Protein AF-A0A2E7V6V3-F1 (afdb_monomer)

Foldseek 3Di:
DDDDDPDDPPPDPQPPWDWAAPDPQAEIETPSDALLDDDDPVVLVVVVVNCVVRVYYHYPPYDDDPVSVVVSVPSNHDADFDDPPQPPPDPDRRDDDDDQADPVRHGVVDDPPPDDADPLLLDPDHDPDDDDDDDDDDPDDPDDDDDRQLVVQVPDDPVVNVVLQPDKDKDAPQVVQVVVVDHDDPVVCVVRPIDIDRQWDQDPPPRGIGGHDD

pLDDT: mean 87.42, std 15.92, range [33.5, 98.69]

Structure (mmCIF, N/CA/C/O backbone):
data_AF-A0A2E7V6V3-F1
#
_entry.id   AF-A0A2E7V6V3-F1
#
loop_
_atom_site.group_PDB
_atom_site.id
_atom_site.type_symbol
_atom_site.label_atom_id
_atom_site.label_alt_id
_atom_site.label_comp_id
_atom_site.label_asym_id
_atom_site.label_entity_id
_atom_site.label_seq_id
_atom_site.pdbx_PDB_ins_code
_atom_site.Cartn_x
_atom_site.Cartn_y
_atom_site.Cartn_z
_atom_site.occupancy
_atom_site.B_iso_or_equiv
_atom_site.auth_seq_id
_atom_site.auth_comp_id
_atom_site.auth_asym_id
_atom_site.auth_atom_id
_atom_site.pdbx_PDB_model_num
ATOM 1 N N . MET A 1 1 ? 4.979 16.805 -65.342 1.00 43.41 1 MET A N 1
ATOM 2 C CA . MET A 1 1 ? 4.529 17.595 -64.177 1.00 43.41 1 MET A CA 1
ATOM 3 C C . MET A 1 1 ? 4.042 16.588 -63.145 1.00 43.41 1 MET A C 1
ATOM 5 O O . MET A 1 1 ? 3.123 15.841 -63.448 1.00 43.41 1 MET A O 1
ATOM 9 N N . GLN A 1 2 ? 4.795 16.418 -62.056 1.00 33.50 2 GLN A N 1
ATOM 10 C CA . GLN A 1 2 ? 4.621 15.343 -61.071 1.00 33.50 2 GLN A CA 1
ATOM 11 C C . GLN A 1 2 ? 3.330 15.530 -60.266 1.00 33.50 2 GLN A C 1
ATOM 13 O O . GLN A 1 2 ? 3.084 16.613 -59.745 1.00 33.50 2 GLN A O 1
ATOM 18 N N . LEU A 1 3 ? 2.544 14.460 -60.140 1.00 37.16 3 LEU A N 1
ATOM 19 C CA . LEU A 1 3 ? 1.481 14.348 -59.145 1.00 37.16 3 LEU A CA 1
ATOM 20 C C . LEU A 1 3 ? 2.129 13.880 -57.838 1.00 37.16 3 LEU A C 1
ATOM 22 O O . LEU A 1 3 ? 2.679 12.781 -57.771 1.00 37.16 3 LEU A O 1
ATOM 26 N N . GLN A 1 4 ? 2.129 14.748 -56.830 1.00 37.00 4 GLN A N 1
ATOM 27 C CA . GLN A 1 4 ? 2.545 14.410 -55.474 1.00 37.00 4 GLN A CA 1
ATOM 28 C C . GLN A 1 4 ? 1.433 13.586 -54.815 1.00 37.00 4 GLN A C 1
ATOM 30 O O . GLN A 1 4 ? 0.342 14.094 -54.575 1.00 37.00 4 GLN A O 1
ATOM 35 N N . ASN A 1 5 ? 1.719 12.317 -54.521 1.00 36.66 5 ASN A N 1
ATOM 36 C CA . ASN A 1 5 ? 0.924 11.525 -53.589 1.00 36.66 5 ASN A CA 1
ATOM 37 C C . ASN A 1 5 ? 1.325 11.927 -52.168 1.00 36.66 5 ASN A C 1
ATOM 39 O O . ASN A 1 5 ? 2.397 11.564 -51.687 1.00 36.66 5 ASN A O 1
ATOM 43 N N . SER A 1 6 ? 0.467 12.701 -51.514 1.00 36.59 6 SER A N 1
ATOM 44 C CA . SER A 1 6 ? 0.539 12.968 -50.082 1.00 36.59 6 SER A CA 1
ATOM 45 C C . SER A 1 6 ? -0.051 11.770 -49.343 1.00 36.59 6 SER A C 1
ATOM 47 O O . SER A 1 6 ? -1.258 11.692 -49.133 1.00 36.59 6 SER A O 1
ATOM 49 N N . THR A 1 7 ? 0.791 10.807 -48.982 1.00 38.09 7 THR A N 1
ATOM 50 C CA . THR A 1 7 ? 0.411 9.770 -48.022 1.00 38.09 7 THR A CA 1
ATOM 51 C C . THR A 1 7 ? 0.441 10.412 -46.641 1.00 38.09 7 THR A C 1
ATOM 53 O O . THR A 1 7 ? 1.506 10.626 -46.068 1.00 38.09 7 THR A O 1
ATOM 56 N N . THR A 1 8 ? -0.722 10.788 -46.122 1.00 37.19 8 THR A N 1
ATOM 57 C CA . THR A 1 8 ? -0.895 11.053 -44.696 1.00 37.19 8 THR A CA 1
ATOM 58 C C . THR A 1 8 ? -0.655 9.735 -43.967 1.00 37.19 8 THR A C 1
ATOM 60 O O . THR A 1 8 ? -1.486 8.829 -44.023 1.00 37.19 8 THR A O 1
ATOM 63 N N . GLU A 1 9 ? 0.501 9.604 -43.317 1.00 39.53 9 GLU A N 1
ATOM 64 C CA . GLU A 1 9 ? 0.701 8.591 -42.286 1.00 39.53 9 GLU A CA 1
ATOM 65 C C . GLU A 1 9 ? -0.319 8.860 -41.179 1.00 39.53 9 GLU A C 1
ATOM 67 O O . GLU A 1 9 ? -0.217 9.819 -40.413 1.00 39.53 9 GLU A O 1
ATOM 72 N N . ILE A 1 10 ? -1.360 8.032 -41.141 1.00 42.78 10 ILE A N 1
ATOM 73 C CA . ILE A 1 10 ? -2.254 7.934 -39.998 1.00 42.78 10 ILE A CA 1
ATOM 74 C C . ILE A 1 10 ? -1.400 7.296 -38.908 1.00 42.78 10 ILE A C 1
ATOM 76 O O . ILE A 1 10 ? -1.192 6.084 -38.913 1.00 42.78 10 ILE A O 1
ATOM 80 N N . GLY A 1 11 ? -0.835 8.128 -38.030 1.00 37.38 11 GLY A N 1
ATOM 81 C CA . GLY A 1 11 ? -0.187 7.653 -36.818 1.00 37.38 11 GLY A CA 1
ATOM 82 C C . GLY A 1 11 ? -1.140 6.694 -36.116 1.00 37.38 11 GLY A C 1
ATOM 83 O O . GLY A 1 11 ? -2.297 7.043 -35.869 1.00 37.38 11 GLY A O 1
ATOM 84 N N . SER A 1 12 ? -0.679 5.467 -35.879 1.00 38.66 12 SER A N 1
ATOM 85 C CA . SER A 1 12 ? -1.413 4.468 -35.112 1.00 38.66 12 SER A CA 1
ATOM 86 C C . SER A 1 12 ? -1.969 5.130 -33.848 1.00 38.66 12 SER A C 1
ATOM 88 O O . SER A 1 12 ? -1.211 5.837 -33.177 1.00 38.66 12 SER A O 1
ATOM 90 N N . PRO A 1 13 ? -3.261 4.962 -33.515 1.00 39.56 13 PRO A N 1
ATOM 91 C CA . PRO A 1 13 ? -3.781 5.513 -32.276 1.00 39.56 13 PRO A CA 1
ATOM 92 C C . PRO A 1 13 ? -2.947 4.923 -31.140 1.00 39.56 13 PRO A C 1
ATOM 94 O O . PRO A 1 13 ? -2.836 3.700 -31.027 1.00 39.56 13 PRO A O 1
ATOM 97 N N . ASN A 1 14 ? -2.330 5.782 -30.322 1.00 49.66 14 ASN A N 1
ATOM 98 C CA . ASN A 1 14 ? -1.879 5.348 -29.005 1.00 49.66 14 ASN A CA 1
ATOM 99 C C . ASN A 1 14 ? -3.067 4.610 -28.372 1.00 49.66 14 ASN A C 1
ATOM 101 O O . ASN A 1 14 ? -4.172 5.162 -28.415 1.00 49.66 14 ASN A O 1
ATOM 105 N N . PRO A 1 15 ? -2.897 3.381 -27.855 1.00 56.66 15 PRO A N 1
ATOM 106 C CA . PRO A 1 15 ? -3.992 2.716 -27.171 1.00 56.66 15 PRO A CA 1
ATOM 107 C C . PRO A 1 15 ? -4.488 3.661 -26.076 1.00 56.66 15 PRO A C 1
ATOM 109 O O . PRO A 1 15 ? -3.698 4.159 -25.272 1.00 56.66 15 PRO A O 1
ATOM 112 N N . GLU A 1 16 ? -5.776 3.990 -26.114 1.00 79.00 16 GLU A N 1
ATOM 113 C CA . GLU A 1 16 ? -6.386 4.884 -25.137 1.00 79.00 16 GLU A CA 1
ATOM 114 C C . GLU A 1 16 ? -6.159 4.285 -23.743 1.00 79.00 16 GLU A C 1
ATOM 116 O O . GLU A 1 16 ? -6.477 3.115 -23.498 1.00 79.00 16 GLU A O 1
ATOM 121 N N . THR A 1 17 ? -5.526 5.051 -22.848 1.00 88.25 17 THR A N 1
ATOM 122 C CA . THR A 1 17 ? -5.272 4.579 -21.485 1.00 88.25 17 THR A CA 1
ATOM 123 C C . THR A 1 17 ? -6.610 4.268 -20.832 1.00 88.25 17 THR A C 1
ATOM 125 O O . THR A 1 17 ? -7.500 5.109 -20.793 1.00 88.25 17 THR A O 1
ATOM 128 N N . THR A 1 18 ? -6.762 3.040 -20.345 1.00 94.00 18 THR A N 1
ATOM 129 C CA . THR A 1 18 ? -8.019 2.562 -19.765 1.00 94.00 18 THR A CA 1
ATOM 130 C C . THR A 1 18 ? -7.786 2.122 -18.329 1.00 94.00 18 THR A C 1
ATOM 132 O O . THR A 1 18 ? -6.801 1.444 -18.037 1.00 94.00 18 THR A O 1
ATOM 135 N N . ILE A 1 19 ? -8.710 2.488 -17.436 1.00 96.69 19 ILE A N 1
ATOM 136 C CA . ILE A 1 19 ? -8.664 2.145 -16.012 1.00 96.69 19 ILE A CA 1
ATOM 137 C C . ILE A 1 19 ? -9.877 1.282 -15.664 1.00 96.69 19 ILE A C 1
ATOM 139 O O . ILE A 1 19 ? -11.009 1.771 -15.626 1.00 96.69 19 ILE A O 1
ATOM 143 N N . LEU A 1 20 ? -9.641 -0.001 -15.395 1.00 97.12 20 LEU A N 1
ATOM 144 C CA . LEU A 1 20 ? -10.683 -0.996 -15.142 1.00 97.12 20 LEU A CA 1
ATOM 145 C C . LEU A 1 20 ? -10.668 -1.436 -13.671 1.00 97.12 20 LEU A C 1
ATOM 147 O O . LEU A 1 20 ? -9.625 -1.875 -13.191 1.00 97.12 20 LEU A O 1
ATOM 151 N N . PRO A 1 21 ? -11.784 -1.347 -12.924 1.00 97.81 21 PRO A N 1
ATOM 152 C CA . PRO A 1 21 ? -11.838 -1.837 -11.547 1.00 97.81 21 PRO A CA 1
ATOM 153 C C . PRO A 1 21 ? -11.528 -3.336 -11.458 1.00 97.81 21 PRO A C 1
ATOM 155 O O . PRO A 1 21 ? -12.064 -4.127 -12.231 1.00 97.81 21 PRO A O 1
ATOM 158 N N . LEU A 1 22 ? -10.711 -3.729 -10.479 1.00 96.75 22 LEU A N 1
ATOM 159 C CA . LEU A 1 22 ? -10.418 -5.139 -10.181 1.00 96.75 22 LEU A CA 1
ATOM 160 C C . LEU A 1 22 ? -11.432 -5.748 -9.208 1.00 96.75 22 LEU A C 1
ATOM 162 O O . LEU A 1 22 ? -11.653 -6.956 -9.205 1.00 96.75 22 LEU A O 1
ATOM 166 N N . SER A 1 23 ? -12.042 -4.918 -8.363 1.00 95.50 23 SER A N 1
ATOM 167 C CA . SER A 1 23 ? -13.119 -5.318 -7.462 1.00 95.50 23 SER A CA 1
ATOM 168 C C . SER A 1 23 ? -14.007 -4.123 -7.121 1.00 95.50 23 SER A C 1
ATOM 170 O O . SER A 1 23 ? -13.667 -2.975 -7.409 1.00 95.50 23 SER A O 1
ATOM 172 N N . GLU A 1 24 ? -15.133 -4.386 -6.459 1.00 93.12 24 GLU A N 1
ATOM 173 C CA . GLU A 1 24 ? -16.013 -3.330 -5.945 1.00 93.12 24 GLU A CA 1
ATOM 174 C C . GLU A 1 24 ? -15.374 -2.523 -4.806 1.00 93.12 24 GLU A C 1
ATOM 176 O O . GLU A 1 24 ? -15.716 -1.359 -4.603 1.00 93.12 24 GLU A O 1
ATOM 181 N N . LEU A 1 25 ? -14.4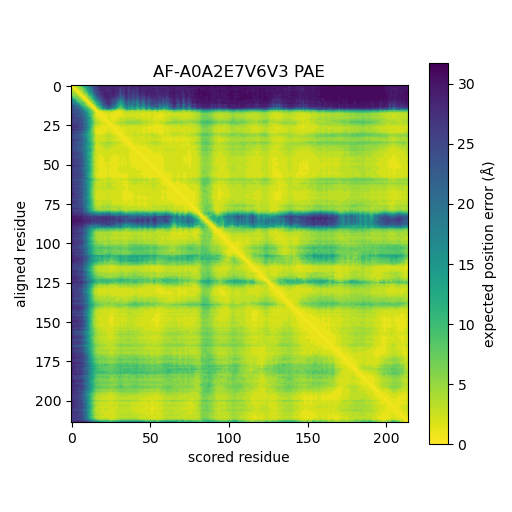53 -3.132 -4.049 1.00 94.25 25 LEU A N 1
ATOM 182 C CA . LEU A 1 25 ? -13.918 -2.542 -2.823 1.00 94.25 25 LEU A CA 1
ATOM 183 C C . LEU A 1 25 ? -12.608 -1.791 -3.037 1.00 94.25 25 LEU A C 1
ATOM 185 O O . LEU A 1 25 ? -12.370 -0.813 -2.336 1.00 94.25 25 LEU A O 1
ATOM 189 N N . MET A 1 26 ? -11.736 -2.253 -3.932 1.00 97.25 26 MET A N 1
ATOM 190 C CA . MET A 1 26 ? -10.448 -1.615 -4.222 1.00 97.25 26 MET A CA 1
ATOM 191 C C . MET A 1 26 ? -9.782 -2.201 -5.472 1.00 97.25 26 MET A C 1
ATOM 193 O O . MET A 1 26 ? -10.167 -3.261 -5.965 1.00 97.25 26 MET A O 1
ATOM 197 N N . GLY A 1 27 ? -8.717 -1.548 -5.926 1.00 98.25 27 GLY A N 1
ATOM 198 C CA . GLY A 1 27 ? -7.899 -2.015 -7.035 1.00 98.25 27 GLY A CA 1
ATOM 199 C C . GLY A 1 27 ? -8.457 -1.612 -8.394 1.00 98.25 27 GLY A C 1
ATOM 200 O O . GLY A 1 27 ? -9.650 -1.753 -8.663 1.00 98.25 27 GLY A O 1
ATOM 201 N N . ALA A 1 28 ? -7.575 -1.154 -9.272 1.00 98.38 28 ALA A N 1
ATOM 202 C CA . ALA A 1 28 ? -7.857 -1.027 -10.691 1.00 98.38 28 ALA A CA 1
ATOM 203 C C . ALA A 1 28 ? -6.639 -1.426 -11.523 1.00 98.38 28 ALA A C 1
ATOM 205 O O . ALA A 1 28 ? -5.495 -1.227 -11.118 1.00 98.38 28 ALA A O 1
ATOM 206 N N . GLU A 1 29 ? -6.898 -1.991 -12.690 1.00 97.88 29 GLU A N 1
ATOM 207 C CA . GLU A 1 29 ? -5.911 -2.266 -13.718 1.00 97.88 29 GLU A CA 1
ATOM 208 C C . GLU A 1 29 ? -5.803 -1.066 -14.659 1.00 97.88 29 GLU A C 1
ATOM 210 O O . GLU A 1 29 ? -6.819 -0.504 -15.069 1.00 97.88 29 GLU A O 1
ATOM 215 N N . VAL A 1 30 ? -4.573 -0.673 -14.988 1.00 97.00 30 VAL A N 1
ATOM 216 C CA . VAL A 1 30 ? -4.270 0.397 -15.942 1.00 97.00 30 VAL A CA 1
ATOM 217 C C . VAL A 1 30 ? -3.642 -0.227 -17.185 1.00 97.00 30 VAL A C 1
ATOM 219 O O . VAL A 1 30 ? -2.579 -0.849 -17.108 1.00 97.00 30 VAL A O 1
ATOM 222 N N . ILE A 1 31 ? -4.309 -0.060 -18.326 1.00 94.62 31 ILE A N 1
ATOM 223 C CA . ILE A 1 31 ? -3.962 -0.675 -19.613 1.00 94.62 31 ILE A CA 1
ATOM 224 C C . ILE A 1 31 ? -3.620 0.421 -20.625 1.00 94.62 31 ILE A C 1
ATOM 226 O O . ILE A 1 31 ? -4.201 1.505 -20.593 1.00 94.62 31 ILE A O 1
ATOM 230 N N . GLY A 1 32 ? -2.697 0.126 -21.544 1.00 90.50 32 GLY A N 1
ATOM 231 C CA . GLY A 1 32 ? -2.358 1.022 -22.655 1.00 90.50 32 GLY A CA 1
ATOM 232 C C . GLY A 1 32 ? -1.372 2.132 -22.289 1.00 90.50 32 GLY A C 1
ATOM 233 O O . GLY A 1 32 ? -1.218 3.080 -23.050 1.00 90.50 32 GLY A O 1
ATOM 234 N N . LEU A 1 33 ? -0.696 2.018 -21.141 1.00 92.81 33 LEU A N 1
ATOM 235 C CA . LEU A 1 33 ? 0.287 2.992 -20.678 1.00 92.81 33 LEU A CA 1
ATOM 236 C C . LEU A 1 33 ? 1.702 2.403 -20.701 1.00 92.81 33 LEU A C 1
ATOM 238 O O . LEU A 1 33 ? 1.930 1.314 -20.182 1.00 92.81 33 LEU A O 1
ATOM 242 N N . ASN A 1 34 ? 2.659 3.135 -21.272 1.00 94.19 34 ASN A N 1
ATOM 243 C CA . ASN A 1 34 ? 4.083 2.808 -21.199 1.00 94.19 34 ASN A CA 1
ATOM 244 C C . ASN A 1 34 ? 4.735 3.650 -20.096 1.00 94.19 34 ASN A C 1
ATOM 246 O O . ASN A 1 34 ? 4.882 4.859 -20.262 1.00 94.19 34 ASN A O 1
ATOM 250 N N . LEU A 1 35 ? 5.138 3.023 -18.986 1.00 96.12 35 LEU A N 1
ATOM 251 C CA . LEU A 1 35 ? 5.695 3.751 -17.837 1.00 96.12 35 LEU A CA 1
ATOM 252 C C . LEU A 1 35 ? 7.137 4.239 -18.049 1.00 96.12 35 LEU A C 1
ATOM 254 O O . LEU A 1 35 ? 7.646 4.981 -17.212 1.00 96.12 35 LEU A O 1
ATOM 258 N N . ARG A 1 36 ? 7.797 3.846 -19.148 1.00 96.31 36 ARG A N 1
ATOM 259 C CA . ARG A 1 36 ? 9.127 4.363 -19.515 1.00 96.31 36 ARG A CA 1
ATOM 260 C C . ARG A 1 36 ? 9.076 5.803 -20.022 1.00 96.31 36 ARG A C 1
ATOM 262 O O . ARG A 1 36 ? 10.087 6.496 -19.992 1.00 96.31 36 ARG A O 1
ATOM 269 N N . GLU A 1 37 ? 7.910 6.249 -20.486 1.00 93.50 37 GLU A N 1
ATOM 270 C CA . GLU A 1 37 ? 7.732 7.586 -21.041 1.00 93.50 37 GLU A CA 1
ATOM 271 C C . GLU A 1 37 ? 7.219 8.571 -19.979 1.00 93.50 37 GLU A C 1
ATOM 273 O O . GLU A 1 37 ? 6.386 8.212 -19.137 1.00 93.50 37 GLU A O 1
ATOM 278 N N . PRO A 1 38 ? 7.657 9.843 -20.016 1.00 94.31 38 PRO A N 1
ATOM 279 C CA . PRO A 1 38 ? 7.080 10.884 -19.180 1.00 94.31 38 PRO A CA 1
ATOM 280 C C . PRO A 1 38 ? 5.580 11.041 -19.440 1.00 94.31 38 PRO A C 1
ATOM 282 O O . PRO A 1 38 ? 5.126 11.150 -20.581 1.00 94.31 38 PRO A O 1
ATOM 285 N N . LEU A 1 39 ? 4.800 11.125 -18.367 1.00 95.38 39 LEU A N 1
ATOM 286 C CA . LEU A 1 39 ? 3.364 11.319 -18.458 1.00 95.38 39 LEU A CA 1
ATOM 287 C C . LEU A 1 39 ? 3.026 12.785 -18.732 1.00 95.38 39 LEU A C 1
ATOM 289 O O . LEU A 1 39 ? 3.588 13.713 -18.137 1.00 95.38 39 LEU A O 1
ATOM 293 N N . THR A 1 40 ? 2.010 13.006 -19.565 1.00 95.62 40 THR A N 1
ATOM 294 C CA . THR A 1 40 ? 1.382 14.326 -19.667 1.00 95.62 40 THR A CA 1
ATOM 295 C C . THR A 1 40 ? 0.750 14.711 -18.326 1.00 95.62 40 THR A C 1
ATOM 297 O O . THR A 1 40 ? 0.373 13.856 -17.523 1.00 95.62 40 THR A O 1
ATOM 300 N N . ASN A 1 41 ? 0.583 16.011 -18.069 1.00 95.81 41 ASN A N 1
ATOM 301 C CA . ASN A 1 41 ? -0.071 16.465 -16.836 1.00 95.81 41 ASN A CA 1
ATOM 302 C C . ASN A 1 41 ? -1.497 15.906 -16.690 1.00 95.81 41 ASN A C 1
ATOM 304 O O . ASN A 1 41 ? -1.886 15.551 -15.583 1.00 95.81 41 ASN A O 1
ATOM 308 N N . ALA A 1 42 ? -2.233 15.770 -17.799 1.00 95.25 42 ALA A N 1
ATOM 309 C CA . ALA A 1 42 ? -3.566 15.175 -17.799 1.00 95.25 42 ALA A CA 1
ATOM 310 C C . ALA A 1 42 ? -3.538 13.715 -17.318 1.00 95.25 42 ALA A C 1
ATOM 312 O O . ALA A 1 42 ? -4.268 13.374 -16.390 1.00 95.25 42 ALA A O 1
ATOM 313 N N . LEU A 1 43 ? -2.637 12.890 -17.868 1.00 95.31 43 LEU A N 1
ATOM 314 C CA . LEU A 1 43 ? -2.496 11.487 -17.462 1.00 95.31 43 LEU A CA 1
ATOM 315 C C . LEU A 1 43 ? -2.011 11.345 -16.016 1.00 95.31 43 LEU A C 1
ATOM 317 O O . LEU A 1 43 ? -2.516 10.496 -15.289 1.00 95.31 43 LEU A O 1
ATOM 321 N N . LYS A 1 44 ? -1.083 12.196 -15.552 1.00 96.31 44 LYS A N 1
ATOM 322 C CA . LYS A 1 44 ? -0.667 12.196 -14.135 1.00 96.31 44 LYS A CA 1
ATOM 323 C C . LYS A 1 44 ? -1.849 12.444 -13.209 1.00 96.31 44 LYS A C 1
ATOM 325 O O . LYS A 1 44 ? -2.030 11.712 -12.241 1.00 96.31 44 LYS A O 1
ATOM 330 N N . THR A 1 45 ? -2.664 13.455 -13.510 1.00 96.38 45 THR A N 1
ATOM 331 C CA . THR A 1 45 ? -3.866 13.762 -12.729 1.00 96.38 45 THR A CA 1
ATOM 332 C C . THR A 1 45 ? -4.876 12.619 -12.779 1.00 96.38 45 THR A C 1
ATOM 334 O O . THR A 1 45 ? -5.442 12.268 -11.747 1.00 96.38 45 THR A O 1
ATOM 337 N N . GLU A 1 46 ? -5.085 12.010 -13.944 1.00 97.00 46 GLU A N 1
ATOM 338 C CA . GLU A 1 46 ? -5.989 10.871 -14.101 1.00 97.00 46 GLU A CA 1
ATOM 339 C C . GLU A 1 46 ? -5.548 9.661 -13.265 1.00 97.00 46 GLU A C 1
ATOM 341 O O . GLU A 1 46 ? -6.336 9.140 -12.473 1.00 97.00 46 GLU A O 1
ATOM 346 N N . ILE A 1 47 ? -4.275 9.269 -13.363 1.00 97.44 47 ILE A N 1
ATOM 347 C CA . ILE A 1 47 ? -3.694 8.155 -12.601 1.00 97.44 47 ILE A CA 1
ATOM 348 C C . ILE A 1 47 ? -3.735 8.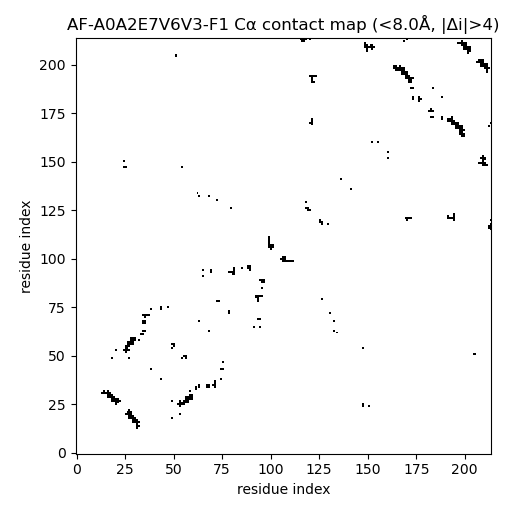451 -11.104 1.00 97.44 47 ILE A C 1
ATOM 350 O O . ILE A 1 47 ? -4.110 7.583 -10.319 1.00 97.44 47 ILE A O 1
ATOM 354 N N . TYR A 1 48 ? -3.406 9.675 -10.691 1.00 97.62 48 TYR A N 1
ATOM 355 C CA . TYR A 1 48 ? -3.465 10.057 -9.284 1.00 97.62 48 TYR A CA 1
ATOM 356 C C . TYR A 1 48 ? -4.895 9.983 -8.736 1.00 97.62 48 TYR A C 1
ATOM 358 O O . TYR A 1 48 ? -5.132 9.382 -7.690 1.00 97.62 48 TYR A O 1
ATOM 366 N N . ASN A 1 49 ? -5.880 10.500 -9.472 1.00 97.81 49 ASN A N 1
ATOM 367 C CA . ASN A 1 49 ? -7.287 10.408 -9.082 1.00 97.81 49 ASN A CA 1
ATOM 368 C C . ASN A 1 49 ? -7.774 8.954 -9.026 1.00 97.81 49 ASN A C 1
ATOM 370 O O . ASN A 1 49 ? -8.514 8.581 -8.111 1.00 97.81 49 ASN A O 1
ATOM 374 N N . ALA A 1 50 ? -7.340 8.114 -9.968 1.00 98.00 50 ALA A N 1
ATOM 375 C CA . ALA A 1 50 ? -7.616 6.685 -9.935 1.00 98.00 50 ALA A CA 1
ATOM 376 C C . ALA A 1 50 ? -6.977 6.017 -8.710 1.00 98.00 50 ALA A C 1
ATOM 378 O O . ALA A 1 50 ? -7.639 5.228 -8.038 1.00 98.00 50 ALA A O 1
ATOM 379 N N . PHE A 1 51 ? -5.742 6.375 -8.358 1.00 98.19 51 PHE A N 1
ATOM 380 C CA . PHE A 1 51 ? -5.080 5.882 -7.154 1.00 98.19 51 PHE A CA 1
ATOM 381 C C . PHE A 1 51 ? -5.838 6.292 -5.886 1.00 98.19 51 PHE A C 1
ATOM 383 O O . PHE A 1 51 ? -6.123 5.445 -5.043 1.00 98.19 51 PHE A O 1
ATOM 390 N N . LEU A 1 52 ? -6.278 7.548 -5.773 1.00 97.69 52 LEU A N 1
ATOM 391 C CA . LEU A 1 52 ? -7.105 7.995 -4.647 1.00 97.69 52 LEU A CA 1
ATOM 392 C C . LEU A 1 52 ? -8.433 7.225 -4.556 1.00 97.69 52 LEU A C 1
ATOM 394 O O . LEU A 1 52 ? -8.883 6.886 -3.455 1.00 97.69 52 LEU A O 1
ATOM 398 N N . LYS A 1 53 ? -9.052 6.921 -5.705 1.00 97.62 53 LYS A N 1
ATOM 399 C CA . LYS A 1 53 ? -10.331 6.203 -5.797 1.00 97.62 53 LYS A CA 1
ATOM 400 C C . LYS A 1 53 ? -10.211 4.714 -5.478 1.00 97.62 53 LYS A C 1
ATOM 402 O O . LYS A 1 53 ? -11.056 4.204 -4.745 1.00 97.62 53 LYS A O 1
ATOM 407 N N . TYR A 1 54 ? -9.199 4.034 -6.010 1.00 98.25 54 TYR A N 1
ATOM 408 C CA . TYR A 1 54 ? -9.068 2.574 -5.951 1.00 98.25 54 TYR A CA 1
ATOM 409 C C . TYR A 1 54 ? -8.008 2.084 -4.957 1.00 98.25 54 TYR A C 1
ATOM 411 O O . TYR A 1 54 ? -7.950 0.887 -4.693 1.00 98.25 54 TYR A O 1
ATOM 419 N N . GLN A 1 55 ? -7.180 2.976 -4.401 1.00 97.94 55 GLN A N 1
ATOM 420 C CA . GLN A 1 55 ? -6.095 2.730 -3.430 1.00 97.94 55 GLN A CA 1
ATOM 421 C C . GLN A 1 55 ? -4.958 1.803 -3.900 1.00 97.94 55 GLN A C 1
ATOM 423 O O . GLN A 1 55 ? -3.883 1.805 -3.308 1.00 97.94 55 GLN A O 1
ATOM 428 N N . LEU A 1 56 ? -5.175 1.027 -4.959 1.00 98.25 56 LEU A N 1
ATOM 429 C CA . LEU A 1 56 ? -4.225 0.126 -5.592 1.00 98.25 56 LEU A CA 1
ATOM 430 C C . LEU A 1 56 ? -4.397 0.245 -7.106 1.00 98.25 56 LEU A C 1
ATOM 432 O O . LEU A 1 56 ? -5.514 0.125 -7.609 1.00 98.25 56 LEU A O 1
ATOM 436 N N . LEU A 1 57 ? -3.294 0.455 -7.819 1.00 98.38 57 LEU A N 1
ATOM 437 C CA . LEU A 1 57 ? -3.253 0.411 -9.277 1.00 98.38 57 LEU A CA 1
ATOM 438 C C . LEU A 1 57 ? -2.292 -0.690 -9.723 1.00 98.38 57 LEU A C 1
ATOM 440 O O . LEU A 1 57 ? -1.191 -0.808 -9.187 1.00 98.38 57 LEU A O 1
ATOM 444 N N . VAL A 1 58 ? -2.714 -1.481 -10.705 1.00 98.19 58 VAL A N 1
ATOM 445 C CA . VAL A 1 58 ? -1.919 -2.547 -11.317 1.00 98.19 58 VAL A CA 1
ATOM 446 C C . VAL A 1 58 ? -1.633 -2.158 -12.759 1.00 98.19 58 VAL A C 1
ATOM 448 O O . VAL A 1 58 ? -2.546 -2.068 -13.574 1.00 98.19 58 VAL A O 1
ATOM 451 N N . PHE A 1 59 ? -0.361 -1.943 -13.073 1.00 97.50 59 PHE A N 1
ATOM 452 C CA . PHE A 1 59 ? 0.101 -1.667 -14.430 1.00 97.50 59 PHE A CA 1
ATOM 453 C C . PHE A 1 59 ? 0.629 -2.970 -15.033 1.00 97.50 59 PHE A C 1
ATOM 455 O O . PHE A 1 59 ? 1.573 -3.560 -14.502 1.00 97.50 59 PHE A O 1
ATOM 462 N N . ARG A 1 60 ? 0.002 -3.449 -16.109 1.00 90.38 60 ARG A N 1
ATOM 463 C CA . ARG A 1 60 ? 0.404 -4.695 -16.782 1.00 90.38 60 ARG A CA 1
ATOM 464 C C . ARG A 1 60 ? 1.516 -4.456 -17.791 1.00 90.38 60 ARG A C 1
ATOM 466 O O . ARG A 1 60 ? 1.659 -3.350 -18.301 1.00 90.38 60 ARG A O 1
ATOM 473 N N . ASP A 1 61 ? 2.283 -5.508 -18.060 1.00 90.62 61 ASP A N 1
ATOM 474 C CA . ASP A 1 61 ? 3.266 -5.570 -19.149 1.00 90.62 61 ASP A CA 1
ATOM 475 C C . ASP A 1 61 ? 4.350 -4.481 -19.097 1.00 90.62 61 ASP A C 1
ATOM 477 O O . ASP A 1 61 ? 4.807 -3.968 -20.116 1.00 90.62 61 ASP A O 1
ATOM 481 N N . GLN A 1 62 ? 4.786 -4.140 -17.881 1.00 96.00 62 GLN A N 1
ATOM 482 C CA . GLN A 1 62 ? 5.850 -3.167 -17.644 1.00 96.00 62 GLN A CA 1
ATOM 483 C C . GLN A 1 62 ? 7.172 -3.879 -17.366 1.00 96.00 62 GLN A C 1
ATOM 485 O O . GLN A 1 62 ? 7.313 -4.562 -16.351 1.00 96.00 62 GLN A O 1
ATOM 490 N N . ASP A 1 63 ? 8.169 -3.676 -18.223 1.00 95.06 63 ASP A N 1
ATOM 491 C CA . ASP A 1 63 ? 9.541 -4.130 -17.981 1.00 95.06 63 ASP A CA 1
ATOM 492 C C . ASP A 1 63 ? 10.466 -2.936 -17.744 1.00 95.06 63 ASP A C 1
ATOM 494 O O . ASP A 1 63 ? 11.179 -2.477 -18.630 1.00 95.06 63 ASP A O 1
ATOM 498 N N . LEU A 1 64 ? 10.415 -2.392 -16.535 1.00 95.94 64 LEU A N 1
ATOM 499 C CA . LEU A 1 64 ? 11.246 -1.259 -16.153 1.00 95.94 64 LEU A CA 1
ATOM 500 C C . LEU A 1 64 ? 12.630 -1.716 -15.675 1.00 95.94 64 LEU A C 1
ATOM 502 O O . LEU A 1 64 ? 12.776 -2.740 -14.986 1.00 95.94 64 LEU A O 1
ATOM 506 N N . ASN A 1 65 ? 13.651 -0.935 -16.021 1.00 94.38 65 ASN A N 1
ATOM 507 C CA . ASN A 1 65 ? 14.883 -0.888 -15.238 1.00 94.38 65 ASN A CA 1
ATOM 508 C C . ASN A 1 65 ? 14.689 0.001 -13.988 1.00 94.38 65 ASN A C 1
ATOM 510 O O . ASN A 1 65 ? 13.617 0.568 -13.761 1.00 94.38 65 ASN A O 1
ATOM 514 N N . LYS A 1 66 ? 15.709 0.086 -13.128 1.00 92.75 66 LYS A N 1
ATOM 515 C CA . LYS A 1 66 ? 15.601 0.806 -11.849 1.00 92.75 66 LYS A CA 1
ATOM 516 C C . LYS A 1 66 ? 15.453 2.309 -12.058 1.00 92.75 66 LYS A C 1
ATOM 518 O O . LYS A 1 66 ? 14.713 2.951 -11.321 1.00 92.75 66 LYS A O 1
ATOM 523 N N . GLU A 1 67 ? 16.149 2.858 -13.045 1.00 94.00 67 GLU A N 1
ATOM 524 C CA . GLU A 1 67 ? 16.127 4.274 -13.399 1.00 94.00 67 GLU A CA 1
ATOM 525 C C . GLU A 1 67 ? 14.747 4.679 -13.929 1.00 94.00 67 GLU A C 1
ATOM 527 O O . GLU A 1 67 ? 14.204 5.694 -13.510 1.00 94.00 67 GLU A O 1
ATOM 532 N N . GLU A 1 68 ? 14.141 3.850 -14.778 1.00 96.44 68 GLU A N 1
ATOM 533 C CA . GLU A 1 68 ? 12.783 4.032 -15.297 1.00 96.44 68 GLU A CA 1
ATOM 534 C C . GLU A 1 68 ? 11.738 3.903 -14.182 1.00 96.44 68 GLU A C 1
ATOM 536 O O . GLU A 1 68 ? 10.818 4.715 -14.099 1.00 96.44 68 GLU A O 1
ATOM 541 N N . GLN A 1 69 ? 11.893 2.931 -13.273 1.00 96.44 69 GLN A N 1
ATOM 542 C CA . GLN A 1 69 ? 11.021 2.792 -12.103 1.00 96.44 69 GLN A CA 1
ATOM 543 C C . GLN A 1 69 ? 11.085 4.041 -11.206 1.00 96.44 69 GLN A C 1
ATOM 545 O O . GLN A 1 69 ? 10.051 4.535 -10.747 1.00 96.44 69 GLN A O 1
ATOM 550 N N . VAL A 1 70 ? 12.290 4.570 -10.975 1.00 95.62 70 VAL A N 1
ATOM 551 C CA . VAL A 1 70 ? 12.520 5.818 -10.233 1.00 95.62 70 VAL A CA 1
ATOM 552 C C . VAL A 1 70 ? 11.871 6.999 -10.952 1.00 95.62 70 VAL A C 1
ATOM 554 O O . VAL A 1 70 ? 11.049 7.685 -10.348 1.00 95.62 70 VAL A O 1
ATOM 557 N N . ALA A 1 71 ? 12.154 7.180 -12.244 1.00 96.38 71 ALA A N 1
ATOM 558 C CA . ALA A 1 71 ? 11.640 8.285 -13.048 1.00 96.38 71 ALA A CA 1
ATOM 559 C C . ALA A 1 71 ? 10.108 8.288 -13.135 1.00 96.38 71 ALA A C 1
ATOM 561 O O . ALA A 1 71 ? 9.488 9.349 -13.124 1.00 96.38 71 ALA A O 1
ATOM 562 N N . PHE A 1 72 ? 9.467 7.118 -13.190 1.00 97.12 72 PHE A N 1
ATOM 563 C CA . PHE A 1 72 ? 8.012 7.025 -13.106 1.00 97.12 72 PHE A CA 1
ATOM 564 C C . PHE A 1 72 ? 7.491 7.435 -11.721 1.00 97.12 72 PHE A C 1
ATOM 566 O O . PHE A 1 72 ? 6.551 8.222 -11.620 1.00 97.12 72 PHE A O 1
ATOM 573 N N . THR A 1 73 ? 8.117 6.943 -10.649 1.00 96.06 73 THR A N 1
ATOM 574 C CA . THR A 1 73 ? 7.672 7.208 -9.271 1.00 96.06 73 THR A CA 1
ATOM 575 C C . THR A 1 73 ? 7.817 8.692 -8.896 1.00 96.06 73 THR A C 1
ATOM 577 O O . THR A 1 73 ? 6.917 9.257 -8.276 1.00 96.06 73 THR A O 1
ATOM 580 N N . GLU A 1 74 ? 8.895 9.353 -9.334 1.00 95.69 74 GLU A N 1
ATOM 581 C CA . GLU A 1 74 ? 9.164 10.786 -9.097 1.00 95.69 74 GLU A CA 1
ATOM 582 C C . GLU A 1 74 ? 8.082 11.714 -9.661 1.00 95.69 74 GLU A C 1
ATOM 584 O O . GLU A 1 74 ? 7.898 12.833 -9.181 1.00 95.69 74 GLU A O 1
ATOM 589 N N . GLN A 1 75 ? 7.312 11.257 -10.652 1.00 95.81 75 GLN A N 1
ATOM 590 C CA . GLN A 1 75 ? 6.232 12.053 -11.234 1.00 95.81 75 GLN A CA 1
ATOM 591 C C . GLN A 1 75 ? 5.051 12.272 -10.275 1.00 95.81 75 GLN A C 1
ATOM 593 O O . GLN A 1 75 ? 4.215 13.138 -10.550 1.00 95.81 75 GLN A O 1
ATOM 598 N N . PHE A 1 76 ? 4.988 11.526 -9.165 1.00 95.56 76 PHE A N 1
ATOM 599 C CA . PHE A 1 76 ? 3.911 11.589 -8.172 1.00 95.56 76 PHE A CA 1
ATOM 600 C C . PHE A 1 76 ? 4.348 12.143 -6.808 1.00 95.56 76 PHE A C 1
ATOM 602 O O . PHE A 1 76 ? 3.504 12.296 -5.928 1.00 95.56 76 PHE A O 1
ATOM 609 N N . GLY A 1 77 ? 5.630 12.471 -6.612 1.00 92.81 77 GLY A N 1
ATOM 610 C CA . GLY A 1 77 ? 6.111 13.067 -5.365 1.00 92.81 77 GLY A CA 1
ATOM 611 C C . GLY A 1 77 ? 7.600 12.859 -5.103 1.00 92.81 77 GLY A C 1
ATOM 612 O O . GLY A 1 77 ? 8.324 12.277 -5.906 1.00 92.81 77 GLY A O 1
ATOM 613 N N . GLU A 1 78 ? 8.055 13.345 -3.948 1.00 92.50 78 GLU A N 1
ATOM 614 C CA . GLU A 1 78 ? 9.430 13.148 -3.489 1.00 92.50 78 GLU A CA 1
ATOM 615 C C . GLU A 1 78 ? 9.682 11.680 -3.114 1.00 92.50 78 GLU A C 1
ATOM 617 O O . GLU A 1 78 ? 8.883 11.056 -2.409 1.00 92.50 78 GLU A O 1
ATOM 622 N N . LEU A 1 79 ? 10.816 11.133 -3.561 1.00 91.50 79 LEU A N 1
ATOM 623 C CA . LEU A 1 79 ? 11.212 9.770 -3.227 1.00 91.50 79 LEU A CA 1
ATOM 624 C C . LEU A 1 79 ? 11.876 9.679 -1.860 1.00 91.50 79 LEU A C 1
ATOM 626 O O . LEU A 1 79 ? 12.854 10.364 -1.553 1.00 91.50 79 LEU A O 1
ATOM 630 N N . GLU A 1 80 ? 11.415 8.717 -1.072 1.00 86.81 80 GLU A N 1
ATOM 631 C CA . GLU A 1 80 ? 12.032 8.396 0.202 1.00 86.81 80 GLU A CA 1
ATOM 632 C C . GLU A 1 80 ? 13.250 7.481 0.003 1.00 86.81 80 GLU A C 1
ATOM 634 O O . GLU A 1 80 ? 13.149 6.377 -0.535 1.00 86.81 80 GLU A O 1
ATOM 639 N N . LYS A 1 81 ? 14.419 7.907 0.489 1.00 81.00 81 LYS A N 1
ATOM 640 C CA . LYS A 1 81 ? 15.635 7.081 0.465 1.00 81.00 81 LYS A CA 1
ATOM 641 C C . LYS A 1 81 ? 15.504 5.898 1.423 1.00 81.00 81 LYS A C 1
ATOM 643 O O . LYS A 1 81 ? 14.953 6.018 2.519 1.00 81.00 81 LYS A O 1
ATOM 648 N N . HIS A 1 82 ? 16.064 4.751 1.052 1.00 70.62 82 HIS A N 1
ATOM 649 C CA . HIS A 1 82 ? 16.156 3.626 1.980 1.00 70.62 82 HIS A CA 1
ATOM 650 C C . HIS A 1 82 ? 17.277 3.828 3.008 1.00 70.62 82 HIS A C 1
ATOM 652 O O . HIS A 1 82 ? 18.321 4.415 2.722 1.00 70.62 82 HIS A O 1
ATOM 658 N N . THR A 1 83 ? 17.050 3.334 4.228 1.00 59.06 83 THR A N 1
ATOM 659 C CA . THR A 1 83 ? 17.984 3.471 5.350 1.00 59.06 83 THR A CA 1
ATOM 660 C C . THR A 1 83 ? 19.291 2.708 5.127 1.00 59.06 83 THR A C 1
ATOM 662 O O . THR A 1 83 ? 19.399 1.792 4.307 1.00 59.06 83 THR A O 1
ATOM 665 N N . LEU A 1 84 ? 20.304 3.091 5.911 1.00 48.94 84 LEU A N 1
ATOM 666 C CA . LEU A 1 84 ? 21.709 2.677 5.809 1.00 48.94 84 LEU A CA 1
ATOM 667 C C . LEU A 1 84 ? 21.969 1.156 5.866 1.00 48.94 84 LEU A C 1
ATOM 669 O O . LEU A 1 84 ? 23.081 0.732 5.553 1.00 48.94 84 LEU A O 1
ATOM 673 N N . THR A 1 85 ? 20.992 0.338 6.264 1.00 49.34 85 THR A N 1
ATOM 674 C CA . THR A 1 85 ? 21.132 -1.115 6.461 1.00 49.34 85 THR A CA 1
ATOM 675 C C . THR A 1 85 ? 20.980 -1.945 5.183 1.00 49.34 85 THR A C 1
ATOM 677 O O . THR A 1 85 ? 21.279 -3.134 5.202 1.00 49.34 85 THR A O 1
ATOM 680 N N . ASN A 1 86 ? 20.606 -1.328 4.056 1.00 50.34 86 ASN A N 1
ATOM 681 C CA . ASN A 1 86 ? 20.479 -1.993 2.749 1.00 50.34 86 ASN A CA 1
ATOM 682 C C . ASN A 1 86 ? 21.703 -1.827 1.830 1.00 50.34 86 ASN A C 1
ATOM 684 O O . ASN A 1 86 ? 21.623 -2.136 0.637 1.00 50.34 86 ASN A O 1
ATOM 688 N N . LYS A 1 87 ? 22.836 -1.337 2.355 1.00 43.84 87 LYS A N 1
ATOM 689 C CA . LYS A 1 87 ? 24.082 -1.209 1.584 1.00 43.84 87 LYS A CA 1
ATOM 690 C C . LYS A 1 87 ? 24.449 -2.558 0.947 1.00 43.84 87 LYS A C 1
ATOM 692 O O . LYS A 1 87 ? 24.772 -3.504 1.656 1.00 43.84 87 LYS A O 1
ATOM 697 N N . GLY A 1 88 ? 24.406 -2.617 -0.386 1.00 49.09 88 GLY A N 1
ATOM 698 C CA . GLY A 1 88 ? 24.882 -3.749 -1.189 1.00 49.09 88 GLY A CA 1
ATOM 699 C C . GLY A 1 88 ? 23.811 -4.560 -1.926 1.00 49.09 88 GLY A C 1
ATOM 700 O O . GLY A 1 88 ? 24.177 -5.350 -2.786 1.00 49.09 88 GLY A O 1
ATOM 701 N N . ALA A 1 89 ? 22.515 -4.370 -1.644 1.00 57.84 89 ALA A N 1
ATOM 702 C CA . ALA A 1 89 ? 21.452 -5.070 -2.381 1.00 57.84 89 ALA A CA 1
ATOM 703 C C . ALA A 1 89 ? 21.023 -4.328 -3.658 1.00 57.84 89 ALA A C 1
ATOM 705 O O . ALA A 1 89 ? 20.629 -4.960 -4.629 1.00 57.84 89 ALA A O 1
ATOM 706 N N . SER A 1 90 ? 21.113 -2.996 -3.662 1.00 67.00 90 SER A N 1
ATOM 707 C CA . SER A 1 90 ? 20.761 -2.138 -4.796 1.00 67.00 90 SER A CA 1
ATOM 708 C C . SER A 1 90 ? 21.866 -1.110 -5.041 1.00 67.00 90 SER A C 1
ATOM 710 O O . SER A 1 90 ? 22.468 -0.600 -4.095 1.00 67.00 90 SER A O 1
ATOM 712 N N . ASP A 1 91 ? 22.120 -0.823 -6.312 1.00 76.50 91 ASP A N 1
ATOM 713 C CA . ASP A 1 91 ? 22.935 0.286 -6.826 1.00 76.50 91 ASP A CA 1
ATOM 714 C C . ASP A 1 91 ? 22.184 1.631 -6.795 1.00 76.50 91 ASP A C 1
ATOM 716 O O . ASP A 1 91 ? 22.815 2.684 -6.856 1.00 76.50 91 ASP A O 1
ATOM 720 N N . SER A 1 92 ? 20.857 1.610 -6.624 1.00 82.25 92 SER A N 1
ATOM 721 C CA . SER A 1 92 ? 20.022 2.801 -6.460 1.00 82.25 92 SER A CA 1
ATOM 722 C C . SER A 1 92 ? 19.625 3.014 -4.990 1.00 82.25 92 SER A C 1
ATOM 724 O O . SER A 1 92 ? 19.101 2.090 -4.358 1.00 82.25 92 SER A O 1
ATOM 726 N N . PRO A 1 93 ? 19.786 4.232 -4.431 1.00 83.38 93 PRO A N 1
ATOM 727 C CA . PRO A 1 93 ? 19.368 4.548 -3.060 1.00 83.38 93 PRO A CA 1
ATOM 728 C C . PRO A 1 93 ? 17.840 4.615 -2.880 1.00 83.38 93 PRO A C 1
ATOM 730 O O . PRO A 1 93 ? 17.361 4.678 -1.743 1.00 83.38 93 PRO A O 1
ATOM 733 N N . PHE A 1 94 ? 17.087 4.605 -3.983 1.00 88.31 94 PHE A N 1
ATOM 734 C CA . PHE A 1 94 ? 15.629 4.736 -4.014 1.00 88.31 94 PHE A CA 1
ATOM 735 C C . PHE A 1 94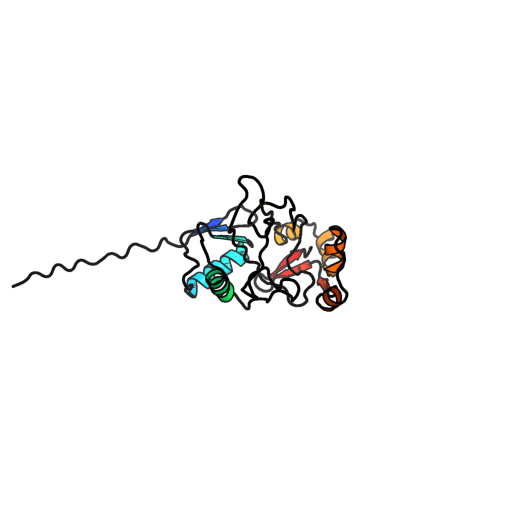 ? 14.902 3.423 -4.324 1.00 88.31 94 PHE A C 1
ATOM 737 O O . PHE A 1 94 ? 13.687 3.355 -4.186 1.00 88.31 94 PHE A O 1
ATOM 744 N N . VAL A 1 95 ? 15.630 2.371 -4.714 1.00 89.00 95 VAL A N 1
ATOM 745 C CA . VAL A 1 95 ? 15.041 1.062 -5.027 1.00 89.00 95 VAL A CA 1
ATOM 746 C C . VAL A 1 95 ? 15.460 0.043 -3.977 1.00 89.00 95 VAL A C 1
ATOM 748 O O . VAL A 1 95 ? 16.642 -0.278 -3.844 1.00 89.00 95 VAL A O 1
ATOM 751 N N . HIS A 1 96 ? 14.484 -0.506 -3.254 1.00 87.38 96 HIS A N 1
ATOM 752 C CA . HIS A 1 96 ? 14.691 -1.640 -2.358 1.00 87.38 96 HIS A CA 1
ATOM 753 C C . HIS A 1 96 ? 14.362 -2.962 -3.045 1.00 87.38 96 HIS A C 1
ATOM 755 O O . HIS A 1 96 ? 13.272 -3.144 -3.583 1.00 87.38 96 HIS A O 1
ATOM 761 N N . ILE A 1 97 ? 15.297 -3.913 -2.979 1.00 87.81 97 ILE A N 1
ATOM 762 C CA . ILE A 1 97 ? 15.089 -5.254 -3.522 1.00 87.81 97 ILE A CA 1
ATOM 763 C C . ILE A 1 97 ? 14.459 -6.151 -2.459 1.00 87.81 97 ILE A C 1
ATOM 765 O O . ILE A 1 97 ? 15.110 -6.555 -1.492 1.00 87.81 97 ILE A O 1
ATOM 769 N N . VAL A 1 98 ? 13.201 -6.518 -2.690 1.00 88.69 98 VAL A N 1
ATOM 770 C CA . VAL A 1 98 ? 12.511 -7.576 -1.952 1.00 88.69 98 VAL A CA 1
ATOM 771 C C . VAL A 1 98 ? 12.700 -8.882 -2.719 1.00 88.69 98 VAL A C 1
ATOM 773 O O . VAL A 1 98 ? 12.081 -9.099 -3.754 1.00 88.69 98 VAL A O 1
ATOM 776 N N . THR A 1 99 ? 13.595 -9.744 -2.235 1.00 88.50 99 THR A N 1
ATOM 777 C CA . THR A 1 99 ? 13.916 -11.020 -2.888 1.00 88.50 99 THR A CA 1
ATOM 778 C C . THR A 1 99 ? 14.076 -12.153 -1.879 1.00 88.50 99 THR A C 1
ATOM 780 O O . THR A 1 99 ? 14.550 -11.953 -0.754 1.00 88.50 99 THR A O 1
ATOM 783 N N . ASN A 1 100 ? 13.684 -13.356 -2.299 1.00 89.38 100 ASN A N 1
ATOM 784 C CA . ASN A 1 100 ? 13.987 -14.616 -1.629 1.00 89.38 100 ASN A CA 1
ATOM 785 C C . ASN A 1 100 ? 15.096 -15.404 -2.351 1.00 89.38 100 ASN A C 1
ATOM 787 O O . ASN A 1 100 ? 15.315 -16.567 -2.008 1.00 89.38 100 ASN A O 1
ATOM 791 N N . LEU A 1 101 ? 15.780 -14.803 -3.327 1.00 89.88 101 LEU A N 1
ATOM 792 C CA . LEU A 1 101 ? 16.889 -15.412 -4.056 1.00 89.88 101 LEU A CA 1
ATOM 793 C C . LEU A 1 101 ? 18.227 -15.144 -3.351 1.00 89.88 101 LEU A C 1
ATOM 795 O O . LEU A 1 101 ? 18.418 -14.101 -2.724 1.00 89.88 101 LEU A O 1
ATOM 799 N N . ASP A 1 102 ? 19.153 -16.097 -3.448 1.00 88.94 102 ASP A N 1
ATOM 800 C CA . ASP A 1 102 ? 20.544 -15.921 -3.035 1.00 88.94 102 ASP A CA 1
ATOM 801 C C . ASP A 1 102 ? 21.362 -15.155 -4.095 1.00 88.94 102 ASP A C 1
ATOM 803 O O . ASP A 1 102 ? 20.860 -14.793 -5.159 1.00 88.94 102 ASP A O 1
ATOM 807 N N . VAL A 1 103 ? 22.649 -14.920 -3.817 1.00 86.56 103 VAL A N 1
ATOM 808 C CA . VAL A 1 103 ? 23.568 -14.210 -4.733 1.00 86.56 103 VAL A CA 1
ATOM 809 C C . VAL A 1 103 ? 23.765 -14.908 -6.084 1.00 86.56 103 VAL A C 1
ATOM 811 O O . VAL A 1 103 ? 24.221 -14.278 -7.031 1.00 86.56 103 VAL A O 1
ATOM 814 N N . ASN A 1 104 ? 23.417 -16.194 -6.178 1.00 89.62 104 ASN A N 1
ATOM 815 C CA . ASN A 1 104 ? 23.480 -16.994 -7.399 1.00 89.62 104 ASN A CA 1
ATOM 816 C C . ASN A 1 104 ? 22.098 -17.120 -8.071 1.00 89.62 104 ASN A C 1
ATOM 818 O O . ASN A 1 104 ? 21.935 -17.931 -8.981 1.00 89.62 104 ASN A O 1
ATOM 822 N N . GLY A 1 105 ? 21.089 -16.372 -7.609 1.00 88.31 105 GLY A N 1
ATOM 823 C CA . GLY A 1 105 ? 19.731 -16.395 -8.153 1.00 88.31 105 GLY A CA 1
ATOM 824 C C . GLY A 1 105 ? 18.898 -17.611 -7.740 1.00 88.31 105 GLY A C 1
ATOM 825 O O . GLY A 1 105 ? 17.867 -17.873 -8.355 1.00 88.31 105 GLY A O 1
ATOM 826 N N . ARG A 1 106 ? 19.310 -18.377 -6.723 1.00 91.38 106 ARG A N 1
ATOM 827 C CA . ARG A 1 106 ? 18.596 -19.589 -6.289 1.00 91.38 106 ARG A CA 1
ATOM 828 C C . ARG A 1 106 ? 17.623 -19.277 -5.150 1.00 91.38 106 ARG A C 1
ATOM 830 O O . ARG A 1 106 ? 18.010 -18.569 -4.219 1.00 91.38 106 ARG A O 1
ATOM 837 N N . PRO A 1 107 ? 16.395 -19.828 -5.154 1.00 90.00 107 PRO A N 1
ATOM 838 C CA . PRO A 1 107 ? 15.454 -19.638 -4.056 1.00 90.00 107 PRO A CA 1
ATOM 839 C C . PRO A 1 107 ? 16.023 -20.130 -2.722 1.00 90.00 107 PRO A C 1
ATOM 841 O O . PRO A 1 107 ? 16.439 -21.277 -2.583 1.00 90.00 107 PRO A O 1
ATOM 844 N N . THR A 1 108 ? 16.000 -19.265 -1.714 1.00 89.06 108 THR A N 1
ATOM 845 C CA . THR A 1 108 ? 16.472 -19.571 -0.353 1.00 89.06 108 THR A CA 1
ATOM 846 C C . THR A 1 108 ? 15.439 -20.318 0.492 1.00 89.06 108 THR A C 1
ATOM 848 O O . THR A 1 108 ? 15.748 -20.728 1.609 1.00 89.06 108 THR A O 1
ATOM 851 N N . GLY A 1 109 ? 14.195 -20.428 0.011 1.00 82.81 109 GLY A N 1
ATOM 852 C CA . GLY A 1 109 ? 13.055 -20.959 0.768 1.00 82.81 109 GLY A CA 1
ATOM 853 C C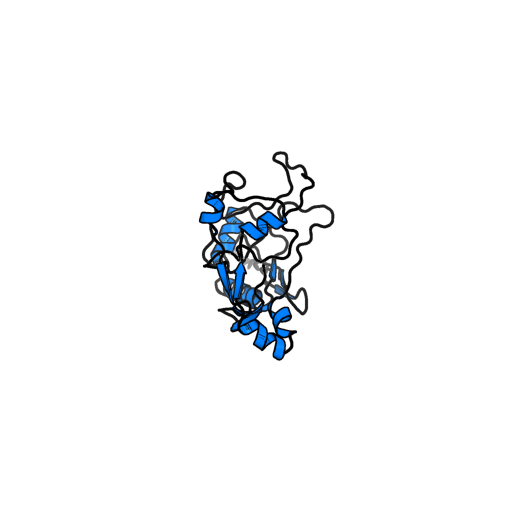 . GLY A 1 109 ? 12.550 -20.038 1.888 1.00 82.81 109 GLY A C 1
ATOM 854 O O . GLY A 1 109 ? 11.596 -20.383 2.578 1.00 82.81 109 GLY A O 1
ATOM 855 N N . LYS A 1 110 ? 13.159 -18.860 2.082 1.00 81.88 110 LYS A N 1
ATOM 856 C CA . LYS A 1 110 ? 12.766 -17.897 3.117 1.00 81.88 110 LYS A CA 1
ATOM 857 C C . LYS A 1 110 ? 11.807 -16.861 2.541 1.00 81.88 110 LYS A C 1
ATOM 859 O O . LYS A 1 110 ? 12.201 -16.055 1.702 1.00 81.88 110 LYS A O 1
ATOM 864 N N . VAL A 1 111 ? 10.571 -16.849 3.029 1.00 79.50 111 VAL A N 1
ATOM 865 C CA . VAL A 1 111 ? 9.581 -15.812 2.707 1.00 79.50 111 VAL A CA 1
ATOM 866 C C . VAL A 1 111 ? 9.657 -14.709 3.764 1.00 79.50 111 VAL A C 1
ATOM 868 O O . VAL A 1 111 ? 9.798 -14.987 4.954 1.00 79.50 111 VAL A O 1
ATOM 871 N N . LYS A 1 112 ? 9.614 -13.450 3.327 1.00 81.56 112 LYS A N 1
ATOM 872 C CA . LYS A 1 112 ? 9.603 -12.261 4.192 1.00 81.56 112 LYS A CA 1
ATOM 873 C C . LYS A 1 112 ? 8.274 -11.524 4.024 1.00 81.56 112 LYS A C 1
ATOM 875 O O . LYS A 1 112 ? 7.540 -11.801 3.084 1.00 81.56 112 LYS A O 1
ATOM 880 N N . SER A 1 113 ? 7.993 -10.578 4.920 1.00 83.00 113 SER A N 1
ATOM 881 C CA . SER A 1 113 ? 6.817 -9.696 4.837 1.00 83.00 113 SER A CA 1
ATOM 882 C C . SER A 1 113 ? 5.471 -10.439 4.816 1.00 83.00 113 SER A C 1
ATOM 884 O O . SER A 1 113 ? 4.547 -10.044 4.119 1.00 83.00 113 SER A O 1
ATOM 886 N N . THR A 1 114 ? 5.355 -11.513 5.601 1.00 86.06 114 THR A N 1
ATOM 887 C CA . THR A 1 114 ? 4.163 -12.381 5.660 1.00 86.06 114 THR A CA 1
ATOM 888 C C . THR A 1 114 ? 3.062 -11.883 6.601 1.00 86.06 114 THR A C 1
ATOM 890 O O . THR A 1 114 ? 2.005 -12.502 6.686 1.00 86.06 114 THR A O 1
ATOM 893 N N . LEU A 1 1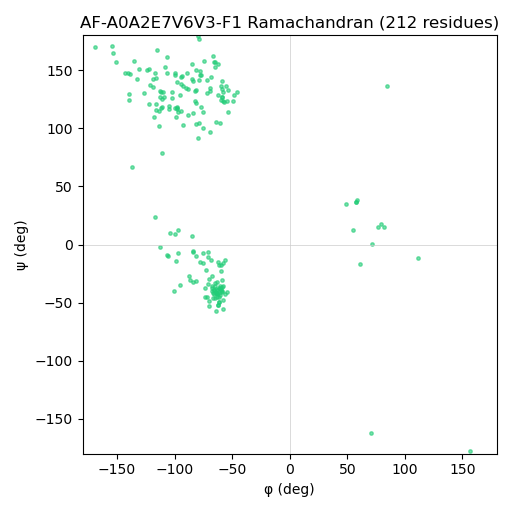15 ? 3.311 -10.810 7.353 1.00 88.88 115 LEU A N 1
ATOM 894 C CA . LEU A 1 115 ? 2.341 -10.207 8.269 1.00 88.88 115 LEU A CA 1
ATOM 895 C C . LEU A 1 115 ? 1.689 -8.987 7.613 1.00 88.88 115 LEU A C 1
ATOM 897 O O . LEU A 1 115 ? 2.347 -8.260 6.866 1.00 88.88 115 LEU A O 1
ATOM 901 N N . TRP A 1 116 ? 0.421 -8.731 7.937 1.00 93.69 116 TRP A N 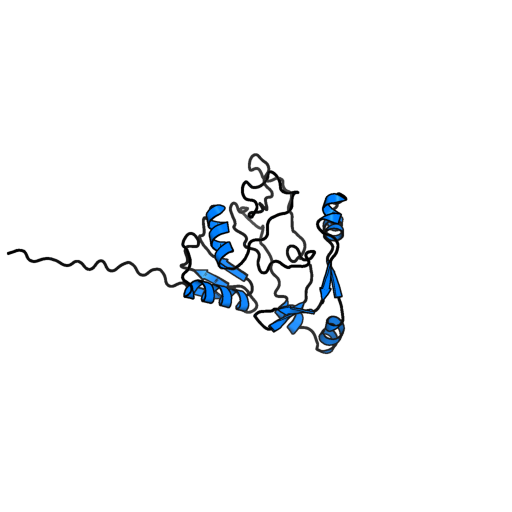1
ATOM 902 C CA . TRP A 1 116 ? -0.257 -7.491 7.558 1.00 93.69 116 TRP A CA 1
ATOM 903 C C . TRP A 1 116 ? 0.488 -6.285 8.129 1.00 93.69 116 TRP A C 1
ATOM 905 O O . TRP A 1 116 ? 0.744 -6.228 9.330 1.00 93.69 116 TRP A O 1
ATOM 915 N N . HIS A 1 117 ? 0.833 -5.330 7.271 1.00 93.44 117 HIS A N 1
ATOM 916 C CA . HIS A 1 117 ? 1.529 -4.111 7.665 1.00 93.44 117 HIS A CA 1
ATOM 917 C C . HIS A 1 117 ? 1.237 -2.969 6.689 1.00 93.44 117 HIS A C 1
ATOM 919 O O . HIS A 1 117 ? 0.768 -3.185 5.573 1.00 93.44 117 HIS A O 1
ATOM 925 N N . SER A 1 118 ? 1.558 -1.753 7.126 1.00 92.56 118 SER A N 1
ATOM 926 C CA . SER A 1 118 ? 1.746 -0.591 6.260 1.00 92.56 118 SER A CA 1
ATOM 927 C C . SER A 1 118 ? 3.229 -0.250 6.265 1.00 92.56 118 SER A C 1
ATOM 929 O O . SER A 1 118 ? 3.829 -0.140 7.339 1.00 92.56 118 SER A O 1
ATOM 931 N N . ASP A 1 119 ? 3.817 -0.060 5.086 1.00 90.00 119 ASP A N 1
ATOM 932 C CA . ASP A 1 119 ? 5.235 0.276 4.966 1.00 90.00 119 ASP A CA 1
ATOM 933 C C . ASP A 1 119 ? 5.591 1.505 5.801 1.00 90.00 119 ASP A C 1
ATOM 935 O O . ASP A 1 119 ? 4.884 2.515 5.793 1.00 90.00 119 ASP A O 1
ATOM 939 N N . LYS A 1 120 ? 6.696 1.385 6.547 1.00 86.69 120 LYS A N 1
ATOM 940 C CA . LYS A 1 120 ? 7.306 2.462 7.343 1.00 86.69 120 LYS A CA 1
ATOM 941 C C . LYS A 1 120 ? 6.319 3.223 8.234 1.00 86.69 120 LYS A C 1
ATOM 943 O O . LYS A 1 120 ? 6.490 4.409 8.500 1.00 86.69 120 LYS A O 1
ATOM 948 N N . SER A 1 121 ? 5.324 2.518 8.766 1.00 88.88 121 SER A N 1
ATOM 949 C CA . SER A 1 121 ? 4.342 3.062 9.706 1.00 88.88 121 SER A CA 1
ATOM 950 C C . SER A 1 121 ? 4.958 3.646 10.988 1.00 88.88 121 SER A C 1
ATOM 952 O O . SER A 1 121 ? 4.307 4.417 11.677 1.00 88.88 121 SER A O 1
ATOM 954 N N . PHE A 1 122 ? 6.221 3.315 11.269 1.00 84.25 122 PHE A N 1
ATOM 955 C CA . PHE A 1 122 ? 7.056 3.835 12.354 1.00 84.25 122 PHE A CA 1
ATOM 956 C C . PHE A 1 122 ? 7.784 5.158 12.023 1.00 84.25 122 PHE A C 1
ATOM 958 O O . PHE A 1 122 ? 8.652 5.579 12.781 1.00 84.25 122 PHE A O 1
ATOM 965 N N . ARG A 1 123 ? 7.510 5.807 10.881 1.00 85.19 123 ARG A N 1
ATOM 966 C CA . ARG A 1 123 ? 8.075 7.121 10.516 1.00 85.19 123 ARG A CA 1
ATOM 967 C C . ARG A 1 123 ? 7.083 8.250 10.800 1.00 85.19 123 ARG A C 1
ATOM 969 O O . ARG A 1 123 ? 5.881 8.093 10.609 1.00 85.19 123 ARG A O 1
ATOM 976 N N . GLU A 1 124 ? 7.601 9.415 11.190 1.00 81.81 124 GLU A N 1
ATOM 977 C CA . GLU A 1 124 ? 6.793 10.624 11.413 1.00 81.81 124 GLU A CA 1
ATOM 978 C C . GLU A 1 124 ? 6.135 11.111 10.108 1.00 81.81 124 GLU A C 1
ATOM 980 O O . GLU A 1 124 ? 4.905 11.185 10.002 1.00 81.81 124 GLU A O 1
ATOM 985 N N . ALA A 1 125 ? 6.960 11.385 9.090 1.00 78.56 125 ALA A N 1
ATOM 986 C CA . ALA A 1 125 ? 6.516 11.621 7.723 1.00 78.56 125 ALA A CA 1
ATOM 987 C C . ALA A 1 125 ? 6.279 10.273 7.033 1.00 78.56 125 ALA A C 1
ATOM 989 O O . ALA A 1 125 ? 7.170 9.427 6.964 1.00 78.56 125 ALA A O 1
ATOM 990 N N . ARG A 1 126 ? 5.054 10.062 6.552 1.00 77.62 126 ARG A N 1
ATOM 991 C CA . ARG A 1 126 ? 4.596 8.770 6.029 1.00 77.62 126 ARG A CA 1
ATOM 992 C C . ARG A 1 126 ? 4.708 8.747 4.514 1.00 77.62 126 ARG A C 1
ATOM 994 O O . ARG A 1 126 ? 4.343 9.724 3.862 1.00 77.62 126 ARG A O 1
ATOM 1001 N N . SER A 1 127 ? 5.140 7.615 3.972 1.00 85.56 127 SER A N 1
ATOM 1002 C CA . SER A 1 127 ? 5.135 7.381 2.532 1.00 85.56 127 SER A CA 1
ATOM 1003 C C . SER A 1 127 ? 3.688 7.429 2.021 1.00 85.56 127 SER A C 1
ATOM 1005 O O . SER A 1 127 ? 2.800 6.784 2.583 1.00 85.56 127 SER A O 1
ATOM 1007 N N . MET A 1 128 ? 3.439 8.222 0.977 1.00 89.88 128 MET A N 1
ATOM 1008 C CA . MET A 1 128 ? 2.114 8.336 0.352 1.00 89.88 128 MET A CA 1
ATOM 1009 C C . MET A 1 128 ? 1.717 7.034 -0.354 1.00 89.88 128 MET A C 1
ATOM 1011 O O . MET A 1 128 ? 0.563 6.615 -0.300 1.00 89.88 128 MET A O 1
ATOM 1015 N N . ALA A 1 129 ? 2.683 6.405 -1.018 1.00 93.50 129 ALA A N 1
ATOM 1016 C CA . ALA A 1 129 ? 2.496 5.198 -1.799 1.00 93.50 129 ALA A CA 1
ATOM 1017 C C . ALA A 1 129 ? 3.790 4.378 -1.819 1.00 93.50 129 ALA A C 1
ATOM 1019 O O . ALA A 1 129 ? 4.885 4.923 -1.668 1.00 93.50 129 ALA A O 1
ATOM 1020 N N . THR A 1 130 ? 3.641 3.079 -2.065 1.00 94.75 130 THR A N 1
ATOM 1021 C CA . THR A 1 130 ? 4.734 2.170 -2.414 1.00 94.75 130 THR A CA 1
ATOM 1022 C C . THR A 1 130 ? 4.527 1.727 -3.856 1.00 94.75 130 THR A C 1
ATOM 1024 O O . THR A 1 130 ? 3.428 1.304 -4.218 1.00 94.75 130 THR A O 1
ATOM 1027 N N . LEU A 1 131 ? 5.581 1.784 -4.671 1.00 95.69 131 LEU A N 1
ATOM 1028 C CA . LEU A 1 131 ? 5.589 1.190 -6.003 1.00 95.69 131 LEU A CA 1
ATOM 1029 C C . LEU A 1 131 ? 6.414 -0.095 -5.986 1.00 95.69 131 LEU A C 1
ATOM 1031 O O . LEU A 1 131 ? 7.613 -0.073 -5.710 1.00 95.69 131 LEU A O 1
ATOM 1035 N N . LEU A 1 132 ? 5.765 -1.213 -6.309 1.00 95.81 132 LEU A N 1
ATOM 1036 C CA . LEU A 1 132 ? 6.391 -2.528 -6.379 1.00 95.81 132 LEU A CA 1
ATOM 1037 C C . LEU A 1 132 ? 6.408 -3.018 -7.828 1.00 95.81 132 LEU A C 1
ATOM 1039 O O . LEU A 1 132 ? 5.368 -3.072 -8.480 1.00 95.81 132 LEU A O 1
ATOM 1043 N N . HIS A 1 133 ? 7.587 -3.403 -8.317 1.00 96.19 133 HIS A N 1
ATOM 1044 C CA . HIS A 1 133 ? 7.771 -3.938 -9.665 1.00 96.19 133 HIS A CA 1
ATOM 1045 C C . HIS A 1 133 ? 8.253 -5.389 -9.602 1.00 96.19 133 HIS A C 1
ATOM 1047 O O . HIS A 1 133 ? 9.289 -5.690 -9.008 1.00 96.19 133 HIS A O 1
ATOM 1053 N N . ALA A 1 134 ? 7.485 -6.301 -10.198 1.00 95.06 134 ALA A N 1
ATOM 1054 C CA . ALA A 1 134 ? 7.834 -7.714 -10.251 1.00 95.06 134 ALA A CA 1
ATOM 1055 C C . ALA A 1 134 ? 8.921 -7.967 -11.309 1.00 95.06 134 ALA A C 1
ATOM 1057 O O . ALA A 1 134 ? 8.695 -7.739 -12.495 1.00 95.06 134 ALA A O 1
ATOM 1058 N N . LYS A 1 135 ? 10.092 -8.469 -10.888 1.00 92.69 135 LYS A N 1
ATOM 1059 C CA . LYS A 1 135 ? 11.186 -8.869 -11.802 1.00 92.69 135 LYS A CA 1
ATOM 1060 C C . LYS A 1 135 ? 11.249 -10.373 -12.048 1.00 92.69 135 LYS A C 1
ATOM 1062 O O . LYS A 1 135 ? 11.465 -10.798 -13.176 1.00 92.69 135 LYS A O 1
ATOM 1067 N N . THR A 1 136 ? 11.034 -11.166 -11.004 1.00 91.25 136 THR A N 1
ATOM 1068 C CA . THR A 1 136 ? 10.986 -12.628 -11.080 1.00 91.25 136 THR A CA 1
ATOM 1069 C C . THR A 1 136 ? 9.864 -13.102 -10.175 1.00 91.25 136 THR A C 1
ATOM 1071 O O . THR A 1 136 ? 9.851 -12.764 -8.992 1.00 91.25 136 THR A O 1
ATOM 1074 N N . LEU A 1 137 ? 8.931 -13.872 -10.728 1.00 91.81 137 LEU A N 1
ATOM 1075 C CA . LEU A 1 137 ? 7.813 -14.452 -9.990 1.00 91.81 137 LEU A CA 1
ATOM 1076 C C . LEU A 1 137 ? 8.039 -15.958 -9.791 1.00 91.81 137 LEU A C 1
ATOM 1078 O O . LEU A 1 137 ? 8.660 -16.595 -10.648 1.00 91.81 137 LEU A O 1
ATOM 1082 N N . PRO A 1 138 ? 7.573 -16.542 -8.673 1.00 90.19 138 PRO A N 1
ATOM 1083 C CA . PRO A 1 138 ? 7.508 -17.992 -8.545 1.00 90.19 138 PRO A CA 1
ATOM 1084 C C . PRO A 1 138 ? 6.510 -18.571 -9.568 1.00 90.19 138 PRO A C 1
ATOM 1086 O O . PRO A 1 138 ? 5.617 -17.853 -10.016 1.00 90.19 138 PRO A O 1
ATOM 1089 N N . PRO A 1 139 ? 6.638 -19.859 -9.939 1.00 88.31 139 PRO A N 1
ATOM 1090 C CA . PRO A 1 139 ? 5.694 -20.497 -10.858 1.00 88.31 139 PRO A CA 1
ATOM 1091 C C . PRO A 1 139 ? 4.270 -20.552 -10.290 1.00 88.31 139 PRO A C 1
ATOM 1093 O O . PRO A 1 139 ? 3.323 -20.433 -11.055 1.00 88.31 139 PRO A O 1
ATOM 1096 N N . ASP A 1 140 ? 4.139 -20.683 -8.966 1.00 88.44 140 ASP A N 1
ATOM 1097 C CA . ASP A 1 140 ? 2.868 -20.729 -8.247 1.00 88.44 140 ASP A CA 1
ATOM 1098 C C . ASP A 1 140 ? 2.982 -20.008 -6.891 1.00 88.44 140 ASP A C 1
ATOM 1100 O O . ASP A 1 140 ? 4.027 -20.048 -6.230 1.00 88.44 140 ASP A O 1
ATOM 1104 N N . GLY A 1 141 ? 1.878 -19.394 -6.452 1.00 89.44 141 GLY A N 1
ATOM 1105 C CA . GLY A 1 141 ? 1.778 -18.668 -5.184 1.00 89.44 141 GLY A CA 1
ATOM 1106 C C . GLY A 1 141 ? 2.556 -17.348 -5.158 1.00 89.44 141 GLY A C 1
ATOM 1107 O O . GLY A 1 141 ? 2.922 -16.793 -6.188 1.00 89.44 141 GLY A O 1
ATOM 1108 N N . GLY A 1 142 ? 2.816 -16.830 -3.953 1.00 89.56 142 GLY A N 1
ATOM 1109 C CA . GLY A 1 142 ? 3.506 -15.544 -3.780 1.00 89.56 142 GLY A CA 1
ATOM 1110 C C . GLY A 1 142 ? 2.616 -14.315 -3.983 1.00 89.56 142 GLY A C 1
ATOM 1111 O O . GLY A 1 142 ? 3.141 -13.221 -4.178 1.00 89.56 142 GLY A O 1
ATOM 1112 N N . ASP A 1 143 ? 1.295 -14.494 -3.921 1.00 93.56 143 ASP A N 1
ATOM 1113 C CA . ASP A 1 143 ? 0.328 -13.406 -4.019 1.00 93.56 143 ASP A CA 1
ATOM 1114 C C . ASP A 1 143 ? 0.546 -12.357 -2.923 1.00 93.56 143 ASP A C 1
ATOM 1116 O O . ASP A 1 143 ? 0.795 -12.675 -1.755 1.00 93.56 143 ASP A O 1
ATOM 1120 N N . THR A 1 144 ? 0.383 -11.090 -3.297 1.00 94.50 144 THR A N 1
ATOM 1121 C CA . THR A 1 144 ? 0.359 -9.978 -2.348 1.00 94.50 144 THR A CA 1
ATOM 1122 C C . THR A 1 144 ? -1.086 -9.633 -2.022 1.00 94.50 144 THR A C 1
ATOM 1124 O O . THR A 1 144 ? -1.831 -9.153 -2.878 1.00 94.50 144 THR A O 1
ATOM 1127 N N . CYS A 1 145 ? -1.484 -9.847 -0.772 1.00 95.00 145 CYS A N 1
ATOM 1128 C CA . CYS A 1 145 ? -2.809 -9.468 -0.294 1.00 95.00 145 CYS A CA 1
ATOM 1129 C C . CYS A 1 145 ? -2.840 -7.992 0.125 1.00 95.00 145 CYS A C 1
ATOM 1131 O O . CYS A 1 145 ? -1.919 -7.499 0.776 1.00 95.00 145 CYS A O 1
ATOM 1133 N N . PHE A 1 146 ? -3.941 -7.306 -0.185 1.00 96.94 146 PHE A N 1
ATOM 1134 C CA . PHE A 1 146 ? -4.191 -5.918 0.210 1.00 96.94 146 PHE A CA 1
ATOM 1135 C C . PHE A 1 146 ? -5.507 -5.809 0.988 1.00 96.94 146 PHE A C 1
ATOM 1137 O O . PHE A 1 146 ? -6.434 -6.585 0.761 1.00 96.94 146 PHE A O 1
ATOM 1144 N N . ALA A 1 147 ? -5.596 -4.837 1.900 1.00 96.50 147 ALA A N 1
ATOM 1145 C CA . ALA A 1 147 ? -6.791 -4.576 2.699 1.00 96.50 147 ALA A CA 1
ATOM 1146 C C . ALA A 1 147 ? -7.227 -3.109 2.574 1.00 96.50 147 ALA A C 1
ATOM 1148 O O . ALA A 1 147 ? -6.426 -2.190 2.761 1.00 96.50 147 ALA A O 1
ATOM 1149 N N . ASN A 1 148 ? -8.513 -2.877 2.294 1.00 97.69 148 ASN A N 1
ATOM 1150 C CA . ASN A 1 148 ? -9.066 -1.527 2.229 1.00 97.69 148 ASN A CA 1
ATOM 1151 C C . ASN A 1 148 ? -9.395 -1.006 3.636 1.00 97.69 148 ASN A C 1
ATOM 1153 O O . ASN A 1 148 ? -10.427 -1.338 4.224 1.00 97.69 148 ASN A O 1
ATOM 1157 N N . MET A 1 149 ? -8.540 -0.124 4.152 1.00 97.69 149 MET A N 1
ATOM 1158 C CA . MET A 1 149 ? -8.714 0.438 5.492 1.00 97.69 149 MET A CA 1
ATOM 1159 C C . MET A 1 149 ? -9.820 1.502 5.596 1.00 97.69 149 MET A C 1
ATOM 1161 O O . MET A 1 149 ? -10.251 1.807 6.714 1.00 97.69 149 MET A O 1
ATOM 1165 N N . TYR A 1 150 ? -10.300 2.059 4.474 1.00 98.00 150 TYR A N 1
ATOM 1166 C CA . TYR A 1 150 ? -11.532 2.857 4.460 1.00 98.00 150 TYR A CA 1
ATOM 1167 C C . TYR A 1 150 ? -12.741 1.955 4.682 1.00 98.00 150 TYR A C 1
ATOM 1169 O O . TYR A 1 150 ? -13.498 2.184 5.620 1.00 98.00 150 TYR A O 1
ATOM 1177 N N . ALA A 1 151 ? -12.870 0.887 3.888 1.00 97.81 151 ALA A N 1
ATOM 1178 C CA . ALA A 1 151 ? -13.973 -0.065 4.011 1.00 97.81 151 ALA A CA 1
ATOM 1179 C C . ALA A 1 151 ? -13.993 -0.722 5.402 1.00 97.81 151 ALA A C 1
ATOM 1181 O O . ALA A 1 151 ? -15.050 -0.842 6.021 1.00 97.81 151 ALA A O 1
ATOM 1182 N N . ALA A 1 152 ? -12.814 -1.060 5.941 1.00 97.75 152 ALA A N 1
ATOM 1183 C CA . ALA A 1 152 ? -12.681 -1.574 7.301 1.00 97.75 152 ALA A CA 1
ATOM 1184 C C . ALA A 1 152 ? -13.217 -0.593 8.356 1.00 97.75 152 ALA A C 1
ATOM 1186 O O . ALA A 1 152 ? -13.877 -1.019 9.296 1.00 97.75 152 ALA A O 1
ATOM 1187 N N . TYR A 1 153 ? -12.965 0.714 8.206 1.00 98.38 153 TYR A N 1
ATOM 1188 C CA . TYR A 1 153 ? -13.508 1.735 9.105 1.00 98.38 153 TYR A CA 1
ATOM 1189 C C . TYR A 1 153 ? -15.015 1.938 8.908 1.00 98.38 153 TYR A C 1
ATOM 1191 O O . TYR A 1 153 ? -15.767 2.019 9.879 1.00 98.38 153 TYR A O 1
ATOM 1199 N N . GLU A 1 154 ? -15.461 2.032 7.656 1.00 97.69 154 GLU A N 1
ATOM 1200 C CA . GLU A 1 154 ? -16.853 2.283 7.275 1.00 97.69 154 GLU A CA 1
ATOM 1201 C C . GLU A 1 154 ? -17.784 1.171 7.774 1.00 97.69 154 GLU A C 1
ATOM 1203 O O . GLU A 1 154 ? -18.865 1.483 8.281 1.00 97.69 154 GLU A O 1
ATOM 1208 N N . GLY A 1 155 ? -17.321 -0.084 7.739 1.00 97.75 155 GLY A N 1
ATOM 1209 C CA . GLY A 1 155 ? -18.037 -1.261 8.237 1.00 97.75 155 GLY A CA 1
ATOM 1210 C C . GLY A 1 155 ? -18.171 -1.359 9.763 1.00 97.75 155 GLY A C 1
ATOM 1211 O O . GLY A 1 155 ? -18.874 -2.240 10.258 1.00 97.75 155 GLY A O 1
ATOM 1212 N N . LEU A 1 156 ? -17.534 -0.473 10.537 1.00 98.44 156 LEU A N 1
ATOM 1213 C CA . LEU A 1 156 ? -17.688 -0.437 11.994 1.00 98.44 156 LEU A CA 1
ATOM 1214 C C . LEU A 1 156 ? -19.007 0.225 12.410 1.00 98.44 156 LEU A C 1
ATOM 1216 O O . LEU A 1 156 ? -19.476 1.180 11.790 1.00 98.44 156 LEU A O 1
ATOM 1220 N N . SER A 1 157 ? -19.561 -0.205 13.548 1.00 98.69 157 SER A N 1
ATOM 1221 C CA . SER A 1 157 ? -20.684 0.505 14.172 1.00 98.69 157 SER A CA 1
ATOM 1222 C C . SER A 1 157 ? -20.277 1.906 14.645 1.00 98.69 157 SER A C 1
ATOM 1224 O O . SER A 1 157 ? -19.138 2.138 15.054 1.00 98.69 157 SER A O 1
ATOM 1226 N N . GLU A 1 158 ? -21.234 2.835 14.697 1.00 98.38 158 GLU A N 1
ATOM 1227 C CA . GLU A 1 158 ? -20.986 4.205 15.170 1.00 98.38 158 GLU A CA 1
ATOM 1228 C C . GLU A 1 158 ? -20.458 4.262 16.609 1.00 98.38 158 GLU A C 1
ATOM 1230 O O . GLU A 1 158 ? -19.674 5.147 16.954 1.00 98.38 158 GLU A O 1
ATOM 1235 N N . LYS A 1 159 ? -20.844 3.300 17.459 1.00 98.44 159 LYS A N 1
ATOM 1236 C CA . LYS A 1 159 ? -20.273 3.176 18.804 1.00 98.44 159 LYS A CA 1
ATOM 1237 C C . LYS A 1 159 ? -18.769 2.904 18.725 1.00 98.44 159 LYS A C 1
ATOM 1239 O O . LYS A 1 159 ? -17.996 3.639 19.330 1.00 98.44 159 LYS A O 1
ATOM 1244 N N . VAL A 1 160 ? -18.363 1.898 17.949 1.00 98.50 160 VAL A N 1
ATOM 1245 C CA . VAL A 1 160 ? -16.948 1.532 17.802 1.00 98.50 160 VAL A CA 1
ATOM 12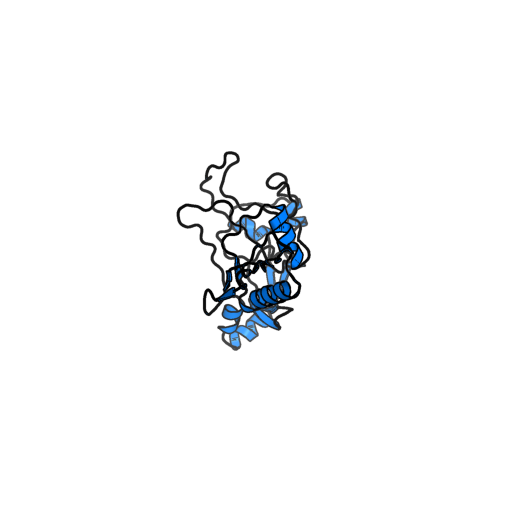46 C C . VAL A 1 160 ? -16.161 2.670 17.154 1.00 98.50 160 VAL A C 1
ATOM 1248 O O . VAL A 1 160 ? -15.094 3.016 17.647 1.00 98.50 160 VAL A O 1
ATOM 1251 N N . LYS A 1 161 ? -16.703 3.339 16.127 1.00 98.62 161 LYS A N 1
ATOM 1252 C CA . LYS A 1 161 ? -16.053 4.513 15.516 1.00 98.62 161 LYS A CA 1
ATOM 1253 C C . LYS A 1 161 ? -15.767 5.619 16.537 1.00 98.62 161 LYS A C 1
ATOM 1255 O O . LYS A 1 161 ? -14.678 6.189 16.507 1.00 98.62 161 LYS A O 1
ATOM 1260 N N . ARG A 1 162 ? -16.707 5.916 17.446 1.00 98.12 162 ARG A N 1
ATOM 1261 C CA . ARG A 1 162 ? -16.514 6.911 18.523 1.00 98.12 162 ARG A CA 1
ATOM 1262 C C . ARG A 1 162 ? -15.476 6.484 19.555 1.00 98.12 162 ARG A C 1
ATOM 1264 O O . ARG A 1 162 ? -14.765 7.344 20.072 1.00 98.12 162 ARG A O 1
ATOM 1271 N N . ASP A 1 163 ? -15.414 5.191 19.857 1.00 98.06 163 ASP A N 1
ATOM 1272 C CA . ASP A 1 163 ? -14.449 4.639 20.805 1.00 98.06 163 ASP A CA 1
ATOM 1273 C C . ASP A 1 163 ? -13.028 4.697 20.207 1.00 98.06 163 ASP A C 1
ATOM 1275 O O . ASP A 1 163 ? -12.123 5.251 20.829 1.00 98.06 163 ASP A O 1
ATOM 1279 N N . LEU A 1 164 ? -12.847 4.240 18.961 1.00 98.06 164 LEU A N 1
ATOM 1280 C CA . LEU A 1 164 ? -11.543 4.216 18.282 1.00 98.06 164 LEU A CA 1
ATOM 1281 C C . LEU A 1 164 ? -11.016 5.607 17.903 1.00 98.06 164 LEU A C 1
ATOM 1283 O O . LEU A 1 164 ? -9.806 5.807 17.880 1.00 98.06 164 LEU A O 1
ATOM 1287 N N . ALA A 1 165 ? -11.891 6.582 17.633 1.00 97.00 165 ALA A N 1
ATOM 1288 C CA . ALA A 1 165 ? -11.486 7.941 17.250 1.00 97.00 165 ALA A CA 1
ATOM 1289 C C . ALA A 1 165 ? -10.671 8.683 18.327 1.00 97.00 165 ALA A C 1
ATOM 1291 O O . ALA A 1 165 ? -10.069 9.712 18.034 1.00 97.00 165 ALA A O 1
ATOM 1292 N N . LYS A 1 166 ? -10.671 8.184 19.567 1.00 97.12 166 LYS A N 1
ATOM 1293 C CA . LYS A 1 166 ? -9.927 8.757 20.698 1.00 97.12 166 LYS A CA 1
ATOM 1294 C C . LYS A 1 166 ? -8.581 8.071 20.931 1.00 97.12 166 LYS A C 1
ATOM 1296 O O . LYS A 1 166 ? -7.837 8.494 21.810 1.00 97.12 166 LYS A O 1
ATOM 1301 N N . LEU A 1 167 ? -8.306 6.982 20.214 1.00 98.25 167 LEU A N 1
ATOM 1302 C CA . LEU A 1 167 ? -7.141 6.145 20.455 1.00 98.25 167 LEU A CA 1
ATOM 1303 C C . LEU A 1 167 ? -5.973 6.557 19.568 1.00 98.25 167 LEU A C 1
ATOM 1305 O O . LEU A 1 167 ? -6.135 6.898 18.395 1.00 98.25 167 LEU A O 1
ATOM 1309 N N . ASN A 1 168 ? -4.785 6.428 20.144 1.00 97.44 168 ASN A N 1
ATOM 1310 C CA . ASN A 1 168 ? -3.535 6.415 19.411 1.00 97.44 168 ASN A CA 1
ATOM 1311 C C . ASN A 1 168 ? -2.954 4.999 19.427 1.00 97.44 168 ASN A C 1
ATOM 1313 O O . ASN A 1 168 ? -3.195 4.229 20.358 1.00 97.44 168 ASN A O 1
ATOM 1317 N N . VAL A 1 169 ? -2.180 4.677 18.401 1.00 95.56 169 VAL A N 1
ATOM 1318 C CA . VAL A 1 169 ? -1.438 3.429 18.241 1.00 95.56 169 VAL A CA 1
ATOM 1319 C C . VAL A 1 169 ? 0.053 3.743 18.171 1.00 95.56 169 VAL A C 1
ATOM 1321 O O . VAL A 1 169 ? 0.456 4.762 17.606 1.00 95.56 169 VAL A O 1
ATOM 1324 N N . VAL A 1 170 ? 0.865 2.878 18.778 1.00 95.44 170 VAL A N 1
ATOM 1325 C CA . VAL A 1 170 ? 2.326 2.960 18.717 1.00 95.44 170 VAL A CA 1
ATOM 1326 C C . VAL A 1 170 ? 2.819 2.001 17.644 1.00 95.44 170 VAL A C 1
ATOM 1328 O O . VAL A 1 170 ? 2.623 0.794 17.762 1.00 95.44 170 VAL A O 1
ATOM 1331 N N . HIS A 1 171 ? 3.479 2.531 16.621 1.00 94.06 171 HIS A N 1
ATOM 1332 C CA . HIS A 1 171 ? 4.150 1.745 15.594 1.00 94.06 171 HIS A CA 1
ATOM 1333 C C . HIS A 1 171 ? 5.636 1.658 15.929 1.00 94.06 171 HIS A C 1
ATOM 1335 O O . HIS A 1 171 ? 6.332 2.672 15.967 1.00 94.06 171 HIS A O 1
ATOM 1341 N N . SER A 1 172 ? 6.119 0.442 16.187 1.00 92.12 172 SER A N 1
ATOM 1342 C CA . SER A 1 172 ? 7.510 0.176 16.560 1.00 92.12 172 SER A CA 1
ATOM 1343 C C . SER A 1 172 ? 8.146 -0.803 15.583 1.00 92.12 172 SER A C 1
ATOM 1345 O O . SER A 1 172 ? 7.692 -1.942 15.429 1.00 92.12 172 SER A O 1
ATOM 1347 N N . TRP A 1 173 ? 9.226 -0.361 14.935 1.00 89.38 173 TRP A N 1
ATOM 1348 C CA . TRP A 1 173 ? 10.013 -1.236 14.075 1.00 89.38 173 TRP A CA 1
ATOM 1349 C C . TRP A 1 173 ? 10.656 -2.369 14.872 1.00 89.38 173 TRP A C 1
ATOM 1351 O O . TRP A 1 173 ? 10.677 -3.505 14.408 1.00 89.38 173 TRP A O 1
ATOM 1361 N N . GLU A 1 174 ? 11.119 -2.075 16.085 1.00 90.12 174 GLU A N 1
ATOM 1362 C CA . GLU A 1 174 ? 11.706 -3.051 17.000 1.00 90.12 174 GLU A CA 1
ATOM 1363 C C . GLU A 1 174 ? 10.728 -4.190 17.302 1.00 90.12 174 GLU A C 1
ATOM 1365 O O . GLU A 1 174 ? 11.017 -5.336 16.957 1.00 90.12 174 GLU A O 1
ATOM 1370 N N . LEU A 1 175 ? 9.521 -3.872 17.787 1.00 88.81 175 LEU A N 1
ATOM 1371 C CA . LEU A 1 175 ? 8.490 -4.878 18.082 1.00 88.81 175 LEU A CA 1
ATOM 1372 C C . LEU A 1 175 ? 8.100 -5.683 16.829 1.00 88.81 175 LEU A C 1
ATOM 1374 O O . LEU A 1 175 ? 7.911 -6.898 16.883 1.00 88.81 175 LEU A O 1
ATOM 1378 N N . SER A 1 176 ? 8.029 -5.027 15.665 1.00 87.81 176 SER A N 1
ATOM 1379 C CA . SER A 1 176 ? 7.781 -5.707 14.386 1.00 87.81 176 SER A CA 1
ATOM 1380 C C . SER A 1 176 ? 8.869 -6.737 14.051 1.00 87.81 176 SER A C 1
ATOM 1382 O O . SER A 1 176 ? 8.571 -7.796 13.492 1.00 87.81 176 SER A O 1
ATOM 1384 N N . ARG A 1 177 ? 10.138 -6.454 14.372 1.00 88.19 177 ARG A N 1
ATOM 1385 C CA . ARG A 1 177 ? 11.265 -7.362 14.111 1.00 88.19 177 ARG A CA 1
ATOM 1386 C C . ARG A 1 177 ? 11.402 -8.460 15.161 1.00 88.19 177 ARG A C 1
ATOM 1388 O O . ARG A 1 177 ? 11.742 -9.583 14.788 1.00 88.19 177 ARG A O 1
ATOM 1395 N N . GLU A 1 178 ? 11.030 -8.201 16.407 1.00 88.12 178 GLU A N 1
ATOM 1396 C CA . GLU A 1 178 ? 10.930 -9.231 17.447 1.00 88.12 178 GLU A CA 1
ATOM 1397 C C . GLU A 1 178 ? 9.936 -10.337 17.070 1.00 88.12 178 GLU A C 1
ATOM 1399 O O . GLU A 1 178 ? 10.258 -11.516 17.210 1.00 88.12 178 GLU A O 1
ATOM 1404 N N . ASN A 1 179 ? 8.795 -9.983 16.463 1.00 84.75 179 ASN A N 1
ATOM 1405 C CA . ASN A 1 179 ? 7.790 -10.948 15.983 1.00 84.75 179 ASN A CA 1
ATOM 1406 C C . ASN A 1 179 ? 8.320 -11.945 14.935 1.00 84.75 179 ASN A C 1
ATOM 1408 O O . ASN A 1 179 ? 7.696 -12.975 14.685 1.00 84.75 179 ASN A O 1
ATOM 1412 N N . ILE A 1 180 ? 9.463 -11.647 14.312 1.00 84.94 180 ILE A N 1
ATOM 1413 C CA . ILE A 1 180 ? 10.149 -12.528 13.357 1.00 84.94 180 ILE A CA 1
ATOM 1414 C C . ILE A 1 180 ? 11.538 -12.953 13.857 1.00 84.94 180 ILE A C 1
ATOM 1416 O O . ILE A 1 180 ? 12.398 -13.320 13.055 1.00 84.94 180 ILE A O 1
ATOM 1420 N N . ASN A 1 181 ? 11.757 -12.916 15.176 1.00 86.69 181 ASN A N 1
ATOM 1421 C CA . ASN A 1 181 ? 12.995 -13.307 15.855 1.00 86.69 181 ASN A CA 1
ATOM 1422 C C . ASN A 1 181 ? 14.239 -12.540 15.371 1.00 86.69 181 ASN A C 1
ATOM 1424 O O . ASN A 1 181 ? 15.330 -13.105 15.261 1.00 86.69 181 ASN A O 1
ATOM 1428 N N . ARG A 1 182 ? 14.086 -11.247 15.061 1.00 86.75 182 ARG A N 1
ATOM 1429 C CA . ARG A 1 182 ? 15.188 -10.358 14.684 1.00 86.75 182 ARG A CA 1
ATOM 1430 C C . ARG A 1 182 ? 15.349 -9.239 15.707 1.00 86.75 182 ARG A C 1
ATOM 1432 O O . ARG A 1 182 ? 14.518 -8.344 15.786 1.00 86.75 182 ARG A O 1
ATOM 1439 N N . THR A 1 183 ? 16.485 -9.233 16.390 1.00 89.69 183 THR A N 1
ATOM 1440 C CA . THR A 1 183 ? 16.895 -8.130 17.266 1.00 89.69 183 THR A CA 1
ATOM 1441 C C . THR A 1 183 ? 17.521 -7.000 16.447 1.00 89.69 183 THR A C 1
ATOM 1443 O O . THR A 1 183 ? 18.357 -7.254 15.574 1.00 89.69 183 THR A O 1
ATOM 1446 N N . LEU A 1 184 ? 17.108 -5.759 16.710 1.00 87.44 184 LEU A N 1
ATOM 1447 C CA . LEU A 1 184 ? 17.714 -4.563 16.122 1.00 87.44 184 LEU A CA 1
ATOM 1448 C C . LEU A 1 184 ? 18.990 -4.164 16.870 1.00 87.44 184 LEU A C 1
ATOM 1450 O O . LEU A 1 184 ? 19.122 -4.379 18.071 1.00 87.44 184 LEU A O 1
ATOM 1454 N N . SER A 1 185 ? 19.935 -3.553 16.159 1.00 89.06 185 SER A N 1
ATOM 1455 C CA . SER A 1 185 ? 21.052 -2.847 16.795 1.00 89.06 185 SER A CA 1
ATOM 1456 C C . SER A 1 185 ? 20.596 -1.513 17.398 1.00 89.06 185 SER A C 1
ATOM 1458 O O . SER A 1 185 ? 19.632 -0.917 16.922 1.00 89.06 185 SER A O 1
ATOM 1460 N N . GLN A 1 186 ? 21.336 -0.974 18.374 1.00 89.75 186 GLN A N 1
ATOM 1461 C CA . GLN A 1 186 ? 21.022 0.344 18.950 1.00 89.75 186 GLN A CA 1
ATOM 1462 C C . GLN A 1 186 ? 20.928 1.437 17.876 1.00 89.75 186 GLN A C 1
ATOM 1464 O O . GLN A 1 186 ? 19.999 2.231 17.869 1.00 89.75 186 GLN A O 1
ATOM 1469 N N . LYS A 1 187 ? 21.838 1.412 16.894 1.00 88.38 187 LYS A N 1
ATOM 1470 C CA . LYS A 1 187 ? 21.823 2.343 15.760 1.00 88.38 187 LYS A CA 1
ATOM 1471 C C . LYS A 1 187 ? 20.526 2.274 14.945 1.00 88.38 187 LYS A C 1
ATOM 1473 O O . LYS A 1 187 ? 20.093 3.286 14.411 1.00 88.38 187 LYS A O 1
ATOM 1478 N N . GLU A 1 188 ? 19.949 1.088 14.789 1.00 87.75 188 GLU A N 1
ATOM 1479 C CA . GLU A 1 188 ? 18.681 0.902 14.077 1.00 87.75 188 GLU A CA 1
ATOM 1480 C C . GLU A 1 188 ? 17.484 1.394 14.887 1.00 87.75 188 GLU A C 1
ATOM 1482 O O . GLU A 1 188 ? 16.562 1.961 14.308 1.00 87.75 188 GLU A O 1
ATOM 1487 N N . ILE A 1 189 ? 17.515 1.197 16.207 1.00 87.69 189 ILE A N 1
ATOM 1488 C CA . ILE A 1 189 ? 16.495 1.708 17.129 1.00 87.69 189 ILE A CA 1
ATOM 1489 C C . ILE A 1 189 ? 16.518 3.241 17.126 1.00 87.69 189 ILE A C 1
ATOM 1491 O O . ILE A 1 189 ? 15.475 3.866 16.964 1.00 87.69 189 ILE A O 1
ATOM 1495 N N . ASP A 1 190 ? 17.706 3.841 17.217 1.00 88.50 190 ASP A N 1
ATOM 1496 C CA . ASP A 1 190 ? 17.884 5.297 17.191 1.00 88.50 190 ASP A CA 1
ATOM 1497 C C . ASP A 1 190 ? 17.476 5.907 15.838 1.00 88.50 190 ASP A C 1
ATOM 1499 O O . ASP A 1 190 ? 16.978 7.030 15.785 1.00 88.50 190 ASP A O 1
ATOM 1503 N N . ASP A 1 191 ? 17.673 5.174 14.733 1.00 85.69 191 ASP A N 1
ATOM 1504 C CA . ASP A 1 191 ? 17.256 5.609 13.396 1.00 85.69 191 ASP A CA 1
ATOM 1505 C C . ASP A 1 191 ? 15.733 5.581 13.228 1.00 85.69 191 ASP A C 1
ATOM 1507 O O . ASP A 1 191 ? 15.193 6.416 12.508 1.00 85.69 191 ASP A O 1
ATOM 1511 N N . ALA A 1 192 ? 15.035 4.640 13.863 1.00 87.25 192 ALA A N 1
ATOM 1512 C CA . ALA A 1 192 ? 13.598 4.426 13.704 1.00 87.25 192 ALA A CA 1
ATOM 1513 C C . ALA A 1 192 ? 12.912 4.163 15.060 1.00 87.25 192 ALA A C 1
ATOM 1515 O O . ALA A 1 192 ? 12.413 3.054 15.296 1.00 87.25 192 ALA A O 1
ATOM 1516 N N . PRO A 1 193 ? 12.871 5.176 15.947 1.00 90.31 193 PRO A N 1
ATOM 1517 C CA . PRO A 1 193 ? 12.231 5.044 17.246 1.00 90.31 193 PRO A CA 1
ATOM 1518 C C . PRO A 1 193 ? 10.713 4.849 17.092 1.00 90.31 193 PRO A C 1
ATOM 1520 O O . PRO A 1 193 ? 10.140 5.250 16.073 1.00 90.31 193 PRO A O 1
ATOM 1523 N N . PRO A 1 194 ? 10.031 4.260 18.093 1.00 92.56 194 PRO A N 1
ATOM 1524 C CA . PRO A 1 194 ? 8.585 4.089 18.053 1.00 92.56 194 PRO A CA 1
ATOM 1525 C C . PRO A 1 194 ? 7.843 5.412 17.841 1.00 92.56 194 PRO A C 1
ATOM 1527 O O . PRO A 1 194 ? 8.141 6.410 18.498 1.00 92.56 194 PRO A O 1
ATOM 1530 N N . MET A 1 195 ? 6.833 5.397 16.971 1.00 92.88 195 MET A N 1
ATOM 1531 C CA . MET A 1 195 ? 6.019 6.571 16.649 1.00 92.88 195 MET A CA 1
ATOM 1532 C C . MET A 1 195 ? 4.567 6.383 17.064 1.00 92.88 195 MET A C 1
ATOM 1534 O O . MET A 1 195 ? 4.000 5.296 16.953 1.00 92.88 195 MET A O 1
ATOM 1538 N N . VAL A 1 196 ? 3.954 7.468 17.537 1.00 94.81 196 VAL A N 1
ATOM 1539 C CA . VAL A 1 196 ? 2.556 7.494 17.973 1.00 94.81 196 VAL A CA 1
ATOM 1540 C C . VAL A 1 196 ? 1.702 8.134 16.888 1.00 94.81 196 VAL A C 1
ATOM 1542 O O . VAL A 1 196 ? 1.953 9.265 16.473 1.00 94.81 196 VAL A O 1
ATOM 1545 N N . HIS A 1 197 ? 0.654 7.437 16.460 1.00 94.88 197 HIS A N 1
ATOM 1546 C CA . HIS A 1 197 ? -0.271 7.924 15.442 1.00 94.88 197 HIS A CA 1
ATOM 1547 C C . HIS A 1 197 ? -1.729 7.765 15.883 1.00 94.88 197 HIS A C 1
ATOM 1549 O O . HIS A 1 197 ? -2.040 6.819 16.607 1.00 94.88 197 HIS A O 1
ATOM 1555 N N . PRO A 1 198 ? -2.654 8.623 15.414 1.00 96.56 198 PRO A N 1
ATOM 1556 C CA . PRO A 1 198 ? -4.081 8.376 15.578 1.00 96.56 198 PRO A CA 1
ATOM 1557 C C . PRO A 1 198 ? -4.474 7.043 14.941 1.00 96.56 198 PRO A C 1
ATOM 1559 O O . PRO A 1 198 ? -4.151 6.793 13.775 1.00 96.56 198 PRO A O 1
ATOM 1562 N N . LEU A 1 199 ? -5.209 6.213 15.685 1.00 97.75 199 LEU A N 1
ATOM 1563 C CA . LEU A 1 199 ? -5.716 4.938 15.174 1.00 97.75 199 LEU A CA 1
ATOM 1564 C C . LEU A 1 199 ? -6.723 5.156 14.039 1.00 97.75 199 LEU A C 1
ATOM 1566 O O . LEU A 1 199 ? -6.770 4.382 13.087 1.00 97.75 199 LEU A O 1
ATOM 1570 N N . VAL A 1 200 ? -7.526 6.217 14.125 1.00 98.06 200 VAL A N 1
ATOM 1571 C CA . VAL A 1 200 ? -8.390 6.672 13.033 1.00 98.06 200 VAL A CA 1
ATOM 1572 C C . VAL A 1 200 ? -7.755 7.908 12.416 1.00 98.06 200 VAL A C 1
ATOM 1574 O O . VAL A 1 200 ? -7.648 8.945 13.070 1.00 98.06 200 VAL A O 1
ATOM 1577 N N . ARG A 1 201 ? -7.360 7.817 11.146 1.00 94.50 201 ARG A N 1
ATOM 1578 C CA . ARG A 1 201 ? -6.768 8.933 10.397 1.00 94.50 201 ARG A CA 1
ATOM 1579 C C . ARG A 1 201 ? -7.740 9.492 9.369 1.00 94.50 2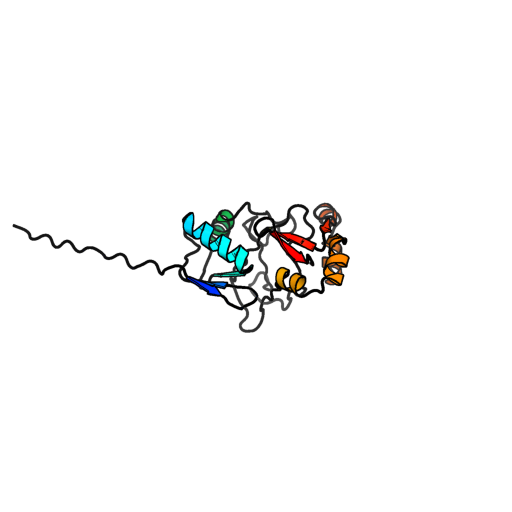01 ARG A C 1
ATOM 1581 O O . ARG A 1 201 ? -8.666 8.804 8.953 1.00 94.50 201 ARG A O 1
ATOM 1588 N N . VAL A 1 202 ? -7.469 10.714 8.9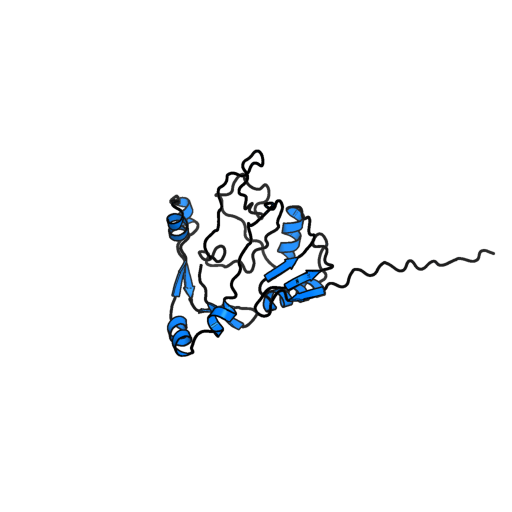25 1.00 96.31 202 VAL A N 1
ATOM 1589 C CA . VAL A 1 202 ? -8.110 11.337 7.763 1.00 96.31 202 VAL A CA 1
ATOM 1590 C C . VAL A 1 202 ? -7.074 11.410 6.647 1.00 96.31 202 VAL A C 1
ATOM 1592 O O . VAL A 1 202 ? -5.966 11.895 6.876 1.00 96.31 202 VAL A O 1
ATOM 1595 N N . HIS A 1 203 ? -7.402 10.894 5.466 1.00 95.94 203 HIS A N 1
ATOM 1596 C CA . HIS A 1 203 ? -6.525 11.018 4.305 1.00 95.94 203 HIS A CA 1
ATOM 1597 C C . HIS A 1 203 ? -6.544 12.465 3.792 1.00 95.94 203 HIS A C 1
ATOM 1599 O O . HIS A 1 203 ? -7.638 12.993 3.584 1.00 95.94 203 HIS A O 1
ATOM 1605 N N . PRO A 1 204 ? -5.382 13.099 3.553 1.00 94.44 204 PRO A N 1
ATOM 1606 C CA . PRO A 1 204 ? -5.314 14.525 3.232 1.00 94.44 204 PRO A CA 1
ATOM 1607 C C . PRO A 1 204 ? -6.066 14.894 1.945 1.00 94.44 204 PRO A C 1
ATOM 1609 O O . PRO A 1 204 ? -6.802 15.872 1.943 1.00 94.44 204 PRO A O 1
ATOM 1612 N N . ASP A 1 205 ? -5.956 14.087 0.883 1.00 95.69 205 ASP A N 1
ATOM 1613 C CA . ASP A 1 205 ? -6.592 14.426 -0.403 1.00 95.69 205 ASP A CA 1
ATOM 1614 C C . ASP A 1 205 ? -8.065 14.019 -0.519 1.00 95.69 205 ASP A C 1
ATOM 1616 O O . ASP A 1 205 ? -8.845 14.680 -1.199 1.00 95.69 205 ASP A O 1
ATOM 1620 N N . THR A 1 206 ? -8.477 12.923 0.129 1.00 97.00 206 THR A N 1
ATOM 1621 C CA . THR A 1 206 ? -9.848 12.398 -0.004 1.00 97.00 206 THR A CA 1
ATOM 1622 C C . THR A 1 206 ? -10.755 12.805 1.152 1.00 97.00 206 THR A C 1
ATOM 1624 O O . THR A 1 206 ? -11.967 12.624 1.067 1.00 97.00 206 THR A O 1
ATOM 1627 N N . ASN A 1 207 ? -10.189 13.304 2.257 1.00 97.19 207 ASN A N 1
ATOM 1628 C CA . ASN A 1 207 ? -10.872 13.564 3.528 1.00 97.19 207 ASN A CA 1
ATOM 1629 C C . ASN A 1 207 ? -11.613 12.351 4.125 1.00 97.19 207 ASN A C 1
ATOM 1631 O O . ASN A 1 207 ? -12.382 12.487 5.082 1.00 97.19 207 ASN A O 1
ATOM 1635 N N . ARG A 1 208 ? -11.374 11.143 3.602 1.00 97.69 208 ARG A N 1
ATOM 1636 C CA . ARG A 1 208 ? -11.976 9.910 4.113 1.00 97.69 208 ARG A CA 1
ATOM 1637 C C . ARG A 1 208 ? -11.256 9.450 5.372 1.00 97.69 208 ARG A C 1
ATOM 1639 O O . ARG A 1 208 ? -10.038 9.597 5.502 1.00 97.69 208 ARG A O 1
ATOM 1646 N N . LYS A 1 209 ? -12.020 8.859 6.291 1.00 98.12 209 LYS A N 1
ATOM 1647 C CA . LYS A 1 209 ? -11.485 8.240 7.506 1.00 98.12 209 LYS A CA 1
ATOM 1648 C C . LYS A 1 209 ? -11.114 6.785 7.255 1.00 98.12 209 LYS A C 1
ATOM 1650 O O . LYS A 1 209 ? -11.924 6.042 6.712 1.00 98.12 209 LYS A O 1
ATOM 1655 N N . CYS A 1 210 ? -9.936 6.372 7.705 1.00 97.38 210 CYS A N 1
ATOM 1656 C CA . CYS A 1 210 ? -9.519 4.970 7.711 1.00 97.38 210 CYS A CA 1
ATOM 1657 C C . CYS A 1 210 ? -8.871 4.580 9.037 1.00 97.38 210 CYS A C 1
ATOM 1659 O O . CYS A 1 210 ? -8.378 5.426 9.788 1.00 97.38 210 CYS A O 1
ATOM 1661 N N . LEU A 1 211 ? -8.873 3.276 9.312 1.00 97.94 211 LEU A N 1
ATOM 1662 C CA . LEU A 1 211 ? -8.062 2.707 10.382 1.00 97.94 211 LEU A CA 1
ATOM 1663 C C . LEU A 1 211 ? -6.588 2.718 9.969 1.00 97.94 211 LEU A C 1
ATOM 1665 O O . LEU A 1 211 ? -6.257 2.428 8.820 1.00 97.94 211 LEU A O 1
ATOM 1669 N N . PHE A 1 212 ? -5.702 3.007 10.913 1.00 95.62 212 PHE A N 1
ATOM 1670 C CA . PHE A 1 212 ? -4.268 2.897 10.721 1.00 95.62 212 PHE A CA 1
ATOM 1671 C C . PHE A 1 212 ? -3.699 1.797 11.603 1.00 95.62 212 PHE A C 1
ATOM 1673 O O . PHE A 1 212 ? -3.542 1.966 12.807 1.00 95.62 212 PHE A O 1
ATOM 1680 N N . LEU A 1 213 ? -3.433 0.659 10.973 1.00 92.31 213 LEU A N 1
ATOM 1681 C CA . LEU A 1 213 ? -2.844 -0.527 11.578 1.00 92.31 213 LEU A CA 1
ATOM 1682 C C . LEU A 1 213 ? -1.565 -0.868 10.812 1.00 92.31 213 LEU A C 1
ATOM 1684 O O . LEU A 1 213 ? -1.466 -0.565 9.619 1.00 92.31 213 LEU A O 1
ATOM 1688 N N . GLY A 1 214 ? -0.597 -1.491 11.480 1.00 79.56 214 GLY A N 1
ATOM 1689 C CA . GLY A 1 214 ? 0.635 -1.950 10.848 1.00 79.56 214 GLY A CA 1
ATOM 1690 C C . GLY A 1 214 ? 1.765 -2.199 11.818 1.00 79.56 214 GLY A C 1
ATOM 1691 O O . GLY A 1 214 ? 1.527 -2.100 13.040 1.00 79.56 214 GLY A O 1
#

Secondary structure (DSSP, 8-state):
------------PPPPPEEEESSSSS-EEEES--TTSPPPHHHHHHHHHHHHHHS-EEE-S----HHHHHHHHHTTSPPPPPPGGGBTTBSSTT------B-TTS-B-S-----S---TTTTSSSPPS------SS--SS--------HHHHHHTS-HHHHHHHTT-EEEE-HHHHHHTTT-PPPHHHHHHS--EEEESEEE-TTT--EEE---

Mean predicted aligned error: 7.27 Å

Nearest PDB structures (foldseek):
  5bke-assembly1_F  TM=9.014E-01  e=4.681E-12  Bradyrhizobium diazoefficiens USDA 110
  3v17-assembly1_D  TM=7.683E-01  e=5.450E-13  Pseudomonas putida KT2440
  6d1o-assembly1_D  TM=8.597E-01  e=6.921E-12  Sphingobium herbicidovorans NBRC 16415
  5bke-assembly1_C  TM=8.364E-01  e=1.244E-11  Bradyrhizobium diazoefficiens USDA 110
  5hsx-assembly1_B  TM=9.058E-01  e=2.007E-09  Paraburkholderia xenovorans LB400

Solvent-accessible surface area (backbone atoms only — not comparable to full-atom values): 13894 Å² total; per-residue (Å²): 134,87,83,82,81,81,78,78,79,76,71,75,76,73,56,71,71,41,80,43,73,72,46,98,83,41,29,25,38,44,42,62,67,68,65,80,52,87,72,53,72,68,56,50,52,51,52,48,52,47,35,73,73,23,76,37,74,45,72,62,94,69,86,69,55,72,67,38,49,47,59,47,54,50,76,78,46,88,80,70,70,63,66,86,86,56,80,79,77,43,98,48,66,71,53,82,79,87,73,44,52,45,99,85,70,44,76,65,85,55,85,74,86,88,64,89,64,44,84,62,58,31,41,92,77,62,75,92,74,84,88,87,80,87,87,80,80,66,97,70,74,89,80,85,87,85,79,60,36,45,60,60,43,67,73,46,54,72,67,55,51,63,58,45,63,75,37,69,40,78,21,40,53,58,63,61,30,49,79,70,79,39,85,74,53,70,70,54,43,73,74,39,48,71,30,81,41,56,27,48,39,67,42,88,90,76,66,47,57,23,52,58,72,85

Radius of gyration: 21.65 Å; Cα contacts (8 Å, |Δi|>4): 226; chains: 1; bounding box: 46×39×85 Å

Sequence (214 aa):
MQLQNSTTEIGSPNPETTILPLSELMGAEVIGLNLREPLTNALKTEIYNAFLKYQLLVFRDQDLNKEEQVAFTEQFGELEKHTLTNKGASDSPFVHIVTNLDVNGRPTGKVKSTLWHSDKSFREARSMATLLHAKTLPPDGGDTCFANMYAAYEGLSEKVKRDLAKLNVVHSWELSRENINRTLSQKEIDDAPPMVHPLVRVHPDTNRKCLFLG